Protein AF-A0A7N2N664-F1 (afdb_monomer)

pLDDT: mean 79.81, std 13.35, range [31.53, 97.25]

Mean predicted aligned error: 11.05 Å

Solvent-accessible surface area (backbone atoms only — not comparable to full-atom values): 17930 Å² total; per-residue (Å²): 131,88,87,57,89,44,43,45,80,44,66,86,50,88,92,50,38,52,33,37,40,27,34,45,35,55,96,58,37,22,37,45,36,66,64,37,48,65,44,47,34,52,53,43,51,57,47,50,73,32,89,65,46,54,33,36,40,37,32,29,38,83,70,23,24,11,61,5,61,22,68,71,39,53,53,54,56,58,61,47,55,71,45,92,51,61,71,63,13,50,53,52,40,51,53,50,51,53,47,53,47,42,38,35,49,33,46,68,71,36,87,39,53,33,30,26,47,56,39,85,47,65,32,68,55,32,41,58,50,50,49,44,31,42,29,37,42,39,68,31,87,82,59,66,60,99,84,55,89,67,52,26,39,30,34,41,30,40,63,46,46,89,57,59,42,84,52,50,37,52,65,59,53,37,51,51,49,50,50,45,12,52,74,56,54,25,34,29,39,31,38,38,55,57,40,39,85,90,34,50,83,62,44,36,58,53,43,49,52,50,50,51,54,42,64,75,70,53,79,51,66,60,54,67,70,41,40,28,81,92,48,46,35,31,38,38,68,68,58,81,25,45,33,39,64,88,56,81,73,49,79,70,46,92,43,71,73,62,38,52,51,48,42,30,76,71,66,41,53,34,47,38,67,53,32,67,43,20,95,60,39,69,62,49,52,51,49,50,49,55,38,48,76,65,62,27,51,70,47,75,49,73,42,84,50,75,39,74,62,42,64,66,73,39,68,69,52,37,54,53,51,43,53,52,53,42,62,66,71,47,78,80,80,85,124

Secondary structure (DSSP, 8-state):
-PPPSSEEEE--STT-SEEEEEE--GGGTT-B-HHHHHHHHHHHHHHHT-TT-SEEEEEESSS-SB--B-HHHHHHHHHHH--S-HHHHHHHHHHHHHHHHHHHHHHHT-SSEEEEEE-S-B-THHHHHHHTSSEEEE--TTPPPTT---PEEEEEEE--STTTS--S-SHHHHHHHHHHIIIII-EEEEE-PPPTTTS-TTHHHHHHHHHHHHHHH---HHHHHHEEEEEEEEEESSS----B---TTTTT---HHHHHHHHHHTT-EEEEEEETTSTTHHHHHHHHHHHHHTT-EEEEEEESS--TTGGGT-HHHHHHHHHHHHHHHSPP---

Foldseek 3Di:
DDDAPQWDWDDPDPLALEIEIERPPVVQLSAQEPSNLVVQLVVLVVLLPDPSHQEYEYAYPPAFRYPAHDVVRVVVLVVLQPDPPNVNSVVSSVVVVVSSCSNLVSLVPRPHQYEYEGHDDQDYCSLSNNQSGFKYKAAAPPQDDLPDPDAFAEEEEEEDDPLADDFCRPPLNVVLQNCLCHLLVHMYMYGGFHGPPVDNPPRRVVSVVVVVVCLVVDPPPCCVRHYDLVRYWYAYQQDFTWTWHDDPVQSPDPDPLVNLLVRVVVQIETEGEEEPQEPCVVVSVVVQVVSVVSVHHYHYDYHYDDYRPRCSPDPVVVNVVSVVVSVVSDDDPPD

InterPro domains:
  IPR001753 Enoyl-CoA hydratase/isomerase-like domain [PF00378] (16-138)
  IPR013094 Alpha/beta hydrolase fold-3 [PF07859] (155-230)
  IPR029045 ClpP/crotonase-like domain superfamily [SSF52096] (8-143)
  IPR029058 Alpha/Beta hydrolase fold [G3DSA:3.40.50.1820] (127-236)
  IPR029058 Alpha/Beta hydrolase fold [G3DSA:3.40.50.1820] (237-331)
  IPR029058 Alpha/Beta hydrolase fold [SSF53474] (135-323)
  IPR045002 Delta(3,5)-Delta(2,4)-dienoyl-CoA isomerase Ech1-like [PTHR43149] (2-137)

Nearest PDB structures (foldseek):
  2o7v-assembly1_A  TM=8.945E-01  e=3.319E-19  Actinidia eriantha
  8vce-assembly2_B  TM=8.661E-01  e=1.504E-16  Arabidopsis thaliana
  8sk6-assembly1_A  TM=9.593E-01  e=3.094E-12  Homo sapiens
  1dci-assembly1_A  TM=9.562E-01  e=1.792E-11  Rattus norvegicus
  2vre-assembly1_A  TM=9.602E-01  e=2.425E-11  Homo sapiens

Structure (mmCIF, N/CA/C/O backbone):
data_AF-A0A7N2N664-F1
#
_entry.id   AF-A0A7N2N664-F1
#
loop_
_atom_site.group_PDB
_atom_site.id
_atom_site.type_symbol
_atom_site.label_atom_id
_atom_site.label_alt_id
_atom_site.label_comp_id
_atom_site.label_asym_id
_atom_site.label_entity_id
_atom_site.label_seq_id
_atom_site.pdbx_PDB_ins_code
_atom_site.Cartn_x
_atom_site.Cartn_y
_atom_site.Cartn_z
_atom_site.occupancy
_atom_site.B_iso_or_equiv
_atom_site.auth_seq_id
_atom_site.auth_comp_id
_atom_site.auth_asym_id
_atom_site.auth_atom_id
_atom_site.pdbx_PDB_model_num
ATOM 1 N N . MET A 1 1 ? 2.607 -13.765 -27.407 1.00 59.03 1 MET A N 1
ATOM 2 C CA . MET A 1 1 ? 3.116 -12.670 -26.558 1.00 59.03 1 MET A CA 1
ATOM 3 C C . MET A 1 1 ? 4.491 -12.281 -27.054 1.00 59.03 1 MET A C 1
ATOM 5 O O . MET A 1 1 ? 5.255 -13.165 -27.433 1.00 59.03 1 MET A O 1
ATOM 9 N N . GLU A 1 2 ? 4.760 -10.982 -27.120 1.00 74.94 2 GLU A N 1
ATOM 10 C CA . GLU A 1 2 ? 6.080 -10.441 -27.448 1.00 74.94 2 GLU A CA 1
ATOM 11 C C . GLU A 1 2 ? 7.117 -10.971 -26.441 1.00 74.94 2 GLU A C 1
ATOM 13 O O . GLU A 1 2 ? 6.820 -11.108 -25.254 1.00 74.94 2 GLU A O 1
ATOM 18 N N . LYS A 1 3 ? 8.305 -11.359 -26.918 1.00 86.75 3 LYS A N 1
ATOM 19 C CA . LYS A 1 3 ? 9.393 -11.829 -26.050 1.00 86.75 3 LYS A CA 1
ATOM 20 C C . LYS A 1 3 ? 10.261 -10.639 -25.667 1.00 86.75 3 LYS A C 1
ATOM 22 O O . LYS A 1 3 ? 10.862 -10.019 -26.540 1.00 86.75 3 LYS A O 1
ATOM 27 N N . PHE A 1 4 ? 10.367 -10.378 -24.373 1.00 94.81 4 PHE A N 1
ATOM 28 C CA . PHE A 1 4 ? 11.234 -9.343 -23.820 1.00 94.81 4 PHE A CA 1
ATOM 29 C C . PHE A 1 4 ? 12.550 -9.957 -23.336 1.00 94.81 4 PHE A C 1
ATOM 31 O O . PHE A 1 4 ? 12.595 -11.126 -22.949 1.00 94.81 4 PHE A O 1
ATOM 38 N N . LYS A 1 5 ? 13.645 -9.194 -23.379 1.00 93.62 5 LYS A N 1
ATOM 39 C CA . LYS A 1 5 ? 14.955 -9.661 -22.899 1.00 93.62 5 LYS A CA 1
ATOM 40 C C . LYS A 1 5 ? 15.094 -9.525 -21.391 1.00 93.62 5 LYS A C 1
ATOM 42 O O . LYS A 1 5 ? 15.872 -10.252 -20.784 1.00 93.62 5 LYS A O 1
ATOM 47 N N . THR A 1 6 ? 14.412 -8.540 -20.816 1.00 95.69 6 THR A N 1
ATOM 48 C CA . THR A 1 6 ? 14.561 -8.141 -19.412 1.00 95.69 6 THR A CA 1
ATOM 49 C C . THR A 1 6 ? 13.285 -8.303 -18.608 1.00 95.69 6 THR A C 1
ATOM 51 O O . THR A 1 6 ? 13.305 -8.083 -17.399 1.00 95.69 6 THR A O 1
ATOM 54 N N . LEU A 1 7 ? 12.197 -8.705 -19.266 1.00 97.25 7 LEU A N 1
ATOM 55 C CA . LEU A 1 7 ? 10.885 -8.882 -18.671 1.00 97.25 7 LEU A CA 1
ATOM 56 C C . LEU A 1 7 ? 10.318 -10.251 -19.023 1.00 97.25 7 LEU A C 1
ATOM 58 O O . LEU A 1 7 ? 10.666 -10.846 -20.042 1.00 97.25 7 LEU A O 1
ATOM 62 N N . GLU A 1 8 ? 9.400 -10.730 -18.201 1.00 96.19 8 GLU A N 1
ATOM 63 C CA . GLU A 1 8 ? 8.641 -11.941 -18.480 1.00 96.19 8 GLU A CA 1
ATOM 64 C C . GLU A 1 8 ? 7.182 -11.728 -18.077 1.00 96.19 8 GLU A C 1
ATOM 66 O O . GLU A 1 8 ? 6.908 -11.287 -16.966 1.00 96.19 8 GLU A O 1
ATOM 71 N N . ILE A 1 9 ? 6.245 -12.012 -18.984 1.00 95.81 9 ILE A N 1
ATOM 72 C CA . ILE A 1 9 ? 4.808 -11.953 -18.698 1.00 95.81 9 ILE A CA 1
ATOM 73 C C . ILE A 1 9 ? 4.288 -13.378 -18.590 1.00 95.81 9 ILE A C 1
ATOM 75 O O . ILE A 1 9 ? 4.411 -14.146 -19.545 1.00 95.81 9 ILE A O 1
ATOM 79 N N . LEU A 1 10 ? 3.672 -13.712 -17.459 1.00 92.56 10 LEU A N 1
ATOM 80 C CA . LEU A 1 10 ? 3.107 -15.032 -17.200 1.00 92.56 10 LEU A CA 1
ATOM 81 C C . LEU A 1 10 ? 1.672 -14.935 -16.694 1.00 92.56 10 LEU A C 1
ATOM 83 O O . LEU A 1 10 ? 1.359 -14.166 -15.791 1.00 92.56 10 LEU A O 1
ATOM 87 N N . GLN A 1 11 ? 0.815 -15.802 -17.220 1.00 91.12 11 GLN A N 1
ATOM 88 C CA . GLN A 1 11 ? -0.475 -16.118 -16.621 1.00 91.12 11 GLN A CA 1
ATOM 89 C C . GLN A 1 11 ? -0.313 -17.444 -15.874 1.00 91.12 11 GLN A C 1
ATOM 91 O O . GLN A 1 11 ? -0.250 -18.501 -16.498 1.00 91.12 11 GLN A O 1
ATOM 96 N N . LYS A 1 12 ? -0.166 -17.394 -14.546 1.00 83.12 12 LYS A N 1
ATOM 97 C CA . LYS A 1 12 ? 0.118 -18.598 -13.743 1.00 83.12 12 LYS A CA 1
ATOM 98 C C . LYS A 1 12 ? -1.057 -19.570 -13.702 1.00 83.12 12 LYS A C 1
ATOM 100 O O . LYS A 1 12 ? -0.859 -20.776 -13.806 1.00 83.12 12 LYS A O 1
ATOM 105 N N . THR A 1 13 ? -2.268 -19.036 -13.567 1.00 79.88 13 THR A N 1
ATOM 106 C CA . THR A 1 13 ? -3.495 -19.828 -13.477 1.00 79.88 13 THR A CA 1
ATOM 107 C C . THR A 1 13 ? -4.290 -19.692 -14.776 1.00 79.88 13 THR A C 1
ATOM 109 O O . THR A 1 13 ? -4.631 -18.564 -15.152 1.00 79.88 13 THR A O 1
ATOM 112 N N . PRO A 1 14 ? -4.630 -20.800 -15.462 1.00 82.38 14 PRO A N 1
ATOM 113 C CA . PRO A 1 14 ? -5.479 -20.753 -16.648 1.00 82.38 14 PRO A CA 1
ATOM 114 C C . PRO A 1 14 ? -6.794 -20.013 -16.371 1.00 82.38 14 PRO A C 1
ATOM 116 O O . PRO A 1 14 ? -7.417 -20.222 -15.333 1.00 82.38 14 PRO A O 1
ATOM 119 N N . ASN A 1 15 ? -7.221 -19.154 -17.301 1.00 80.44 15 ASN A N 1
ATOM 120 C CA . ASN A 1 15 ? -8.436 -18.326 -17.212 1.00 80.44 15 ASN A CA 1
ATOM 121 C C . ASN A 1 15 ? -8.462 -17.266 -16.093 1.00 80.44 15 ASN A C 1
ATOM 123 O O . ASN A 1 15 ? -9.456 -16.551 -15.970 1.00 80.44 15 ASN A O 1
ATOM 127 N N . SER A 1 16 ? -7.391 -17.110 -15.307 1.00 82.31 16 SER A N 1
ATOM 128 C CA . SER A 1 16 ? -7.290 -15.997 -14.359 1.00 82.31 16 SER A CA 1
ATOM 129 C C . SER A 1 16 ? -7.118 -14.673 -15.097 1.00 82.31 16 SER A C 1
ATOM 131 O O . SER A 1 16 ? -6.378 -14.591 -16.077 1.00 82.31 16 SER A O 1
ATOM 133 N N . ARG A 1 17 ? -7.765 -13.615 -14.603 1.00 84.56 17 ARG A N 1
ATOM 134 C CA . ARG A 1 17 ? -7.568 -12.248 -15.111 1.00 84.56 17 ARG A CA 1
ATOM 135 C C . ARG A 1 17 ? -6.387 -11.520 -14.461 1.00 84.56 17 ARG A C 1
ATOM 137 O O . ARG A 1 17 ? -6.200 -10.325 -14.689 1.00 84.56 17 ARG A O 1
ATOM 144 N N . VAL A 1 18 ? -5.604 -12.243 -13.660 1.00 85.19 18 VAL A N 1
ATOM 145 C CA . VAL A 1 18 ? -4.366 -11.779 -13.031 1.00 85.19 18 VAL A CA 1
ATOM 146 C C . VAL A 1 18 ? -3.179 -12.232 -13.875 1.00 85.19 18 VAL A C 1
ATOM 148 O O . VAL A 1 18 ? -3.005 -13.425 -14.137 1.00 85.19 18 VAL A O 1
ATOM 151 N N . PHE A 1 19 ? -2.357 -11.277 -14.297 1.00 92.62 19 PHE A N 1
ATOM 152 C CA . PHE A 1 19 ? -1.137 -11.523 -15.061 1.00 92.62 19 PHE A CA 1
ATOM 153 C C . PHE A 1 19 ? 0.066 -11.054 -14.254 1.00 92.62 19 PHE A C 1
ATOM 155 O O . PHE A 1 19 ? 0.025 -10.004 -13.626 1.00 92.62 19 PHE A O 1
ATOM 162 N N . HIS A 1 20 ? 1.150 -11.819 -14.279 1.00 92.00 20 HIS A N 1
ATOM 163 C CA . HIS A 1 20 ? 2.392 -11.462 -13.610 1.00 92.00 20 HIS A CA 1
ATOM 164 C C . HIS A 1 20 ? 3.371 -10.873 -14.621 1.00 92.00 20 HIS A C 1
ATOM 166 O O . HIS A 1 20 ? 3.669 -11.514 -15.628 1.00 92.00 20 HIS A O 1
ATOM 172 N N . LEU A 1 21 ? 3.877 -9.677 -14.336 1.00 95.31 21 LEU A N 1
ATOM 173 C CA . LEU A 1 21 ? 4.961 -9.030 -15.062 1.00 95.31 21 LEU A CA 1
ATOM 174 C C . LEU A 1 21 ? 6.219 -9.083 -14.193 1.00 95.31 21 LEU A C 1
ATOM 176 O O . LEU A 1 21 ? 6.279 -8.506 -13.114 1.00 95.31 21 LEU A O 1
ATOM 180 N N . TYR A 1 22 ? 7.237 -9.787 -14.661 1.00 94.62 22 TYR A N 1
ATOM 181 C CA . TYR A 1 22 ? 8.461 -10.019 -13.915 1.00 94.62 22 TYR A CA 1
ATOM 182 C C . TYR A 1 22 ? 9.621 -9.187 -14.447 1.00 94.62 22 TYR A C 1
ATOM 184 O O . TYR A 1 22 ? 9.907 -9.234 -15.642 1.00 94.62 22 TYR A O 1
ATOM 192 N N . LEU A 1 23 ? 10.358 -8.517 -13.557 1.00 95.62 23 LEU A N 1
ATOM 193 C CA . LEU A 1 23 ? 11.713 -8.041 -13.838 1.00 95.62 23 LEU A CA 1
ATOM 194 C C . LEU A 1 23 ? 12.644 -9.258 -13.873 1.00 95.62 23 LEU A C 1
ATOM 196 O O . LEU A 1 23 ? 12.885 -9.889 -12.844 1.00 95.62 23 LEU A O 1
ATOM 200 N N . ASN A 1 24 ? 13.150 -9.611 -15.053 1.00 95.81 24 ASN A N 1
ATOM 201 C CA . ASN A 1 24 ? 13.818 -10.886 -15.311 1.00 95.81 24 ASN A CA 1
ATOM 202 C C . ASN A 1 24 ? 15.301 -10.709 -15.668 1.00 95.81 24 ASN A C 1
ATOM 204 O O . ASN A 1 24 ? 15.765 -11.084 -16.745 1.00 95.81 24 ASN A O 1
ATOM 208 N N . ARG A 1 25 ? 16.074 -10.131 -14.741 1.00 95.06 25 ARG A N 1
ATOM 209 C CA . ARG A 1 25 ? 17.549 -10.130 -14.787 1.00 95.06 25 ARG A CA 1
ATOM 210 C C . ARG A 1 25 ? 18.130 -10.631 -13.458 1.00 95.06 25 ARG A C 1
ATOM 212 O O . ARG A 1 25 ? 18.898 -9.910 -12.813 1.00 95.06 25 ARG A O 1
ATOM 219 N N . PRO A 1 26 ? 17.816 -11.867 -13.029 1.00 92.75 26 PRO A N 1
ATOM 220 C CA . PRO A 1 26 ? 18.172 -12.348 -11.694 1.00 92.75 26 PRO A CA 1
ATOM 221 C C . PRO A 1 26 ? 19.685 -12.366 -11.418 1.00 92.75 26 PRO A C 1
ATOM 223 O O . PRO A 1 26 ? 20.095 -12.137 -10.282 1.00 92.75 26 PRO A O 1
ATOM 226 N N . SER A 1 27 ? 20.527 -12.589 -12.436 1.00 92.50 27 SER A N 1
ATOM 227 C CA . SER A 1 27 ? 21.998 -12.544 -12.316 1.00 92.50 27 SER A CA 1
ATOM 228 C C . SER A 1 27 ? 22.550 -11.147 -12.011 1.00 92.50 27 SER A C 1
ATOM 230 O O . SER A 1 27 ? 23.666 -11.027 -11.517 1.00 92.50 27 SER A O 1
ATOM 232 N N . HIS A 1 28 ? 21.764 -10.103 -12.276 1.00 92.75 28 HIS A N 1
ATOM 233 C CA . HIS A 1 28 ? 22.084 -8.701 -12.007 1.00 92.75 28 HIS A CA 1
ATOM 234 C C . HIS A 1 28 ? 21.119 -8.091 -10.990 1.00 92.75 28 HIS A C 1
ATOM 236 O O . HIS A 1 28 ? 20.876 -6.888 -11.025 1.00 92.75 28 HIS A O 1
ATOM 242 N N . ARG A 1 29 ? 20.513 -8.928 -10.132 1.00 89.81 29 ARG A N 1
ATOM 243 C CA . ARG A 1 29 ? 19.559 -8.494 -9.097 1.00 89.81 29 ARG A CA 1
ATOM 244 C C . ARG A 1 29 ? 18.438 -7.599 -9.653 1.00 89.81 29 ARG A C 1
ATOM 246 O O . ARG A 1 29 ? 17.963 -6.694 -8.977 1.00 89.81 29 ARG A O 1
ATOM 253 N N . ASN A 1 30 ? 18.021 -7.866 -10.891 1.00 93.56 30 ASN A N 1
ATOM 254 C CA . ASN A 1 30 ? 16.962 -7.144 -11.595 1.00 93.56 30 ASN A CA 1
ATOM 255 C C . ASN A 1 30 ? 17.233 -5.642 -11.820 1.00 93.56 30 ASN A C 1
ATOM 257 O O . ASN A 1 30 ? 16.292 -4.869 -11.943 1.00 93.56 30 ASN A O 1
ATOM 261 N N . ALA A 1 31 ? 18.503 -5.230 -11.934 1.00 92.62 31 ALA A N 1
ATOM 262 C CA . ALA A 1 31 ? 18.862 -3.851 -12.278 1.00 92.62 31 ALA A CA 1
ATOM 263 C C . ALA A 1 31 ? 18.264 -3.387 -13.628 1.00 92.62 31 ALA A C 1
ATOM 265 O O . ALA A 1 31 ? 18.230 -4.143 -14.611 1.00 92.62 31 ALA A O 1
ATOM 266 N N . LEU A 1 32 ? 17.837 -2.122 -13.698 1.00 93.00 32 LEU A N 1
ATOM 267 C CA . LEU A 1 32 ? 17.129 -1.523 -14.833 1.00 93.00 32 LEU A CA 1
ATOM 268 C C . LEU A 1 32 ? 18.105 -1.113 -15.942 1.00 93.00 32 LEU A C 1
ATOM 270 O O . LEU A 1 32 ? 18.820 -0.117 -15.834 1.00 93.00 32 LEU A O 1
ATOM 274 N N . SER A 1 33 ? 18.142 -1.902 -17.016 1.00 93.75 33 SER A N 1
ATOM 275 C CA . SER A 1 33 ? 18.988 -1.641 -18.193 1.00 93.75 33 SER A CA 1
ATOM 276 C C . SER A 1 33 ? 18.307 -0.750 -19.239 1.00 93.75 33 SER A C 1
ATOM 278 O O . SER A 1 33 ? 17.089 -0.610 -19.233 1.00 93.75 33 SER A O 1
ATOM 280 N N . CYS A 1 34 ? 19.043 -0.257 -20.240 1.00 89.88 34 CYS A N 1
ATOM 281 C CA . CYS A 1 34 ? 18.445 0.426 -21.398 1.00 89.88 34 CYS A CA 1
ATOM 282 C C . CYS A 1 34 ? 17.324 -0.386 -22.079 1.00 89.88 34 CYS A C 1
ATOM 284 O O . CYS A 1 34 ? 16.329 0.197 -22.508 1.00 89.88 34 CYS A O 1
ATOM 286 N N . ASN A 1 35 ? 17.465 -1.720 -22.152 1.00 94.19 35 ASN A N 1
ATOM 287 C CA . ASN A 1 35 ? 16.427 -2.594 -22.709 1.00 94.19 35 ASN A CA 1
ATOM 288 C C . ASN A 1 35 ? 15.152 -2.548 -21.861 1.00 94.19 35 ASN A C 1
ATOM 290 O O . ASN A 1 35 ? 14.070 -2.485 -22.426 1.00 94.19 35 ASN A O 1
ATOM 294 N N . PHE A 1 36 ? 15.272 -2.494 -20.531 1.00 95.81 36 PHE A N 1
ATOM 295 C CA . PHE A 1 36 ? 14.115 -2.371 -19.642 1.00 95.81 36 PHE A CA 1
ATOM 296 C C . PHE A 1 36 ? 13.300 -1.113 -19.970 1.00 95.81 36 PHE A C 1
ATOM 298 O O . PHE A 1 36 ? 12.101 -1.215 -20.204 1.00 95.81 36 PHE A O 1
ATOM 305 N N . PHE A 1 37 ? 13.950 0.049 -20.097 1.00 93.06 37 PHE A N 1
ATOM 306 C CA . PHE A 1 37 ? 13.256 1.309 -20.405 1.00 93.06 37 PHE A CA 1
ATOM 307 C C . PHE A 1 37 ? 12.584 1.317 -21.794 1.00 93.06 37 PHE A C 1
ATOM 309 O O . PHE A 1 37 ? 11.647 2.077 -22.016 1.00 93.06 37 PHE A O 1
ATOM 316 N N . SER A 1 38 ? 13.013 0.448 -22.718 1.00 93.44 38 SER A N 1
ATOM 317 C CA . SER A 1 38 ? 12.351 0.234 -24.016 1.00 93.44 38 SER A CA 1
ATOM 318 C C . SER A 1 38 ? 11.217 -0.794 -23.960 1.00 93.44 38 SER A C 1
ATOM 320 O O . SER A 1 38 ? 10.242 -0.683 -24.703 1.00 93.44 38 SER A O 1
ATOM 322 N N . GLU A 1 39 ? 11.381 -1.842 -23.154 1.00 96.62 39 GLU A N 1
ATOM 323 C CA . GLU A 1 39 ? 10.502 -3.013 -23.106 1.00 96.62 39 GLU A CA 1
ATOM 324 C C . GLU A 1 39 ? 9.321 -2.800 -22.152 1.00 96.62 39 GLU A C 1
ATOM 326 O O . GLU A 1 39 ? 8.203 -3.196 -22.468 1.00 96.62 39 GLU A O 1
ATOM 331 N N . PHE A 1 40 ? 9.541 -2.139 -21.014 1.00 96.38 40 PHE A N 1
ATOM 332 C CA . PHE A 1 40 ? 8.556 -2.020 -19.940 1.00 96.38 40 PHE A CA 1
ATOM 333 C C . PHE A 1 40 ? 7.299 -1.229 -20.332 1.00 96.38 40 PHE A C 1
ATOM 335 O O . PHE A 1 40 ? 6.204 -1.770 -20.153 1.00 96.38 40 PHE A O 1
ATOM 342 N N . PRO A 1 41 ? 7.395 -0.046 -20.978 1.00 96.06 41 PRO A N 1
ATOM 343 C CA . PRO A 1 41 ? 6.206 0.641 -21.483 1.00 96.06 41 PRO A CA 1
ATOM 344 C C . PRO A 1 41 ? 5.390 -0.200 -22.471 1.00 96.06 41 PRO A C 1
ATOM 346 O O . PRO A 1 41 ? 4.163 -0.169 -22.455 1.00 96.06 41 PRO A O 1
ATOM 349 N N . LYS A 1 42 ? 6.061 -0.987 -23.324 1.00 96.19 42 LYS A N 1
ATOM 350 C CA . LYS A 1 42 ? 5.397 -1.859 -24.306 1.00 96.19 42 LYS A CA 1
ATOM 351 C C . LYS A 1 42 ? 4.700 -3.036 -23.633 1.00 96.19 42 LYS A C 1
ATOM 353 O O . LYS A 1 42 ? 3.574 -3.366 -23.997 1.00 96.19 42 LYS A O 1
ATOM 358 N N . ALA A 1 43 ? 5.354 -3.645 -22.645 1.00 96.62 43 ALA A N 1
ATOM 359 C CA . ALA A 1 43 ? 4.785 -4.719 -21.843 1.00 96.62 43 ALA A CA 1
ATOM 360 C C . ALA A 1 43 ? 3.502 -4.261 -21.132 1.00 96.62 43 ALA A C 1
ATOM 362 O O . ALA A 1 43 ? 2.475 -4.929 -21.253 1.00 96.62 43 ALA A O 1
ATOM 363 N N . LEU A 1 44 ? 3.532 -3.100 -20.466 1.00 95.12 44 LEU A N 1
ATOM 364 C CA . LEU A 1 44 ? 2.351 -2.533 -19.810 1.00 95.12 44 LEU A CA 1
ATOM 365 C C . LEU A 1 44 ? 1.259 -2.147 -20.804 1.00 95.12 44 LEU A C 1
ATOM 367 O O . LEU A 1 44 ? 0.115 -2.534 -20.604 1.00 95.12 44 LEU A O 1
ATOM 371 N N . ALA A 1 45 ? 1.595 -1.489 -21.917 1.00 95.44 45 ALA A N 1
ATOM 372 C CA . ALA A 1 45 ? 0.610 -1.165 -22.950 1.00 95.44 45 ALA A CA 1
ATOM 373 C C . ALA A 1 45 ? -0.069 -2.425 -23.522 1.00 95.44 45 ALA A C 1
ATOM 375 O O . ALA A 1 45 ? -1.279 -2.436 -23.749 1.00 95.44 45 ALA A O 1
ATOM 376 N N . SER A 1 46 ? 0.686 -3.514 -23.712 1.00 95.44 46 SER A N 1
ATOM 377 C CA . SER A 1 46 ? 0.129 -4.797 -24.154 1.00 95.44 46 SER A CA 1
ATOM 378 C C . SER A 1 46 ? -0.798 -5.430 -23.113 1.00 95.44 46 SER A C 1
ATOM 380 O O . SER A 1 46 ? -1.746 -6.116 -23.500 1.00 95.44 46 SER A O 1
ATOM 382 N N . LEU A 1 47 ? -0.516 -5.262 -21.819 1.00 94.94 47 LEU A N 1
ATOM 383 C CA . LEU A 1 47 ? -1.366 -5.753 -20.732 1.00 94.94 47 LEU A CA 1
ATOM 384 C C . LEU A 1 47 ? -2.625 -4.890 -20.581 1.00 94.94 47 LEU A C 1
ATOM 386 O O . LEU A 1 47 ? -3.717 -5.437 -20.456 1.00 94.94 47 LEU A O 1
ATOM 390 N N . ASP A 1 48 ? -2.493 -3.567 -20.685 1.00 94.50 48 ASP A N 1
ATOM 391 C CA . ASP A 1 48 ? -3.605 -2.616 -20.625 1.00 94.50 48 ASP A CA 1
ATOM 392 C C . ASP A 1 48 ? -4.647 -2.863 -21.726 1.00 94.50 48 ASP A C 1
ATOM 394 O O . ASP A 1 48 ? -5.854 -2.883 -21.472 1.00 94.50 48 ASP A O 1
ATOM 398 N N . GLN A 1 49 ? -4.187 -3.114 -22.954 1.00 94.81 49 GLN A N 1
ATOM 399 C CA . GLN A 1 49 ? -5.063 -3.356 -24.103 1.00 94.81 49 GLN A CA 1
ATOM 400 C C . GLN A 1 49 ? -5.735 -4.736 -24.080 1.00 94.81 49 GLN A C 1
ATOM 402 O O . GLN A 1 49 ? -6.671 -4.976 -24.846 1.00 94.81 49 GLN A O 1
ATOM 407 N N . ASN A 1 50 ? -5.287 -5.656 -23.224 1.00 93.44 50 ASN A N 1
ATOM 408 C CA . ASN A 1 50 ? -5.829 -7.005 -23.167 1.00 93.44 50 ASN A CA 1
ATOM 409 C C . ASN A 1 50 ? -7.120 -7.042 -22.316 1.00 93.44 50 ASN A C 1
ATOM 411 O O . ASN A 1 50 ? -7.071 -6.817 -21.104 1.00 93.44 50 ASN A O 1
ATOM 415 N N . PRO A 1 51 ? -8.290 -7.383 -22.897 1.00 92.00 51 PRO A N 1
ATOM 416 C CA . PRO A 1 51 ? -9.561 -7.407 -22.165 1.00 92.00 51 PRO A CA 1
ATOM 417 C C . PRO A 1 51 ? -9.641 -8.522 -21.112 1.00 92.00 51 PRO A C 1
ATOM 419 O O . PRO A 1 51 ? -10.504 -8.473 -20.239 1.00 92.00 51 PRO A O 1
ATOM 422 N N . ASN A 1 52 ? -8.750 -9.517 -21.176 1.00 90.75 52 ASN A N 1
ATOM 423 C CA . ASN A 1 52 ? -8.671 -10.594 -20.192 1.00 90.75 52 ASN A CA 1
ATOM 424 C C . ASN A 1 52 ? -7.773 -10.249 -18.999 1.00 90.75 52 ASN A C 1
ATOM 426 O O . ASN A 1 52 ? -7.669 -11.059 -18.084 1.00 90.75 52 ASN A O 1
ATOM 430 N N . VAL A 1 53 ? -7.119 -9.086 -18.999 1.00 90.06 53 VAL A N 1
ATOM 431 C CA . VAL A 1 53 ? -6.333 -8.595 -17.863 1.00 90.06 53 VAL A CA 1
ATOM 432 C C . VAL A 1 53 ? -7.210 -7.646 -17.056 1.00 90.06 53 VAL A C 1
ATOM 434 O O . VAL A 1 53 ? -7.739 -6.671 -17.596 1.00 90.06 53 VAL A O 1
ATOM 437 N N . ASN A 1 54 ? -7.339 -7.919 -15.763 1.00 81.00 54 ASN A N 1
ATOM 438 C CA . ASN A 1 54 ? -7.863 -6.969 -14.783 1.00 81.00 54 ASN A CA 1
ATOM 439 C C . ASN A 1 54 ? -6.731 -6.426 -13.904 1.00 81.00 54 ASN A C 1
ATOM 441 O O . ASN A 1 54 ? -6.750 -5.255 -13.548 1.00 81.00 54 ASN A O 1
ATOM 445 N N . VAL A 1 55 ? -5.752 -7.277 -13.584 1.00 84.00 55 VAL A N 1
ATOM 446 C CA . VAL A 1 55 ? -4.702 -6.996 -12.602 1.00 84.00 55 VAL A CA 1
ATOM 447 C C . VAL A 1 55 ? -3.350 -7.418 -13.161 1.00 84.00 55 VAL A C 1
ATOM 449 O O . VAL A 1 55 ? -3.220 -8.513 -13.721 1.00 84.00 55 VAL A O 1
ATOM 452 N N . VAL A 1 56 ? -2.340 -6.574 -12.969 1.00 89.38 56 VAL A N 1
ATOM 453 C CA . VAL A 1 56 ? -0.938 -6.858 -13.282 1.00 89.38 56 VAL A CA 1
ATOM 454 C C . VAL A 1 56 ? -0.148 -6.925 -11.980 1.00 89.38 56 VAL A C 1
ATOM 456 O O . VAL A 1 56 ? -0.040 -5.933 -11.278 1.00 89.38 56 VAL A O 1
ATOM 459 N N . VAL A 1 57 ? 0.440 -8.071 -11.651 1.00 86.06 57 VAL A N 1
ATOM 460 C CA . VAL A 1 57 ? 1.346 -8.207 -10.501 1.00 86.06 57 VAL A CA 1
ATOM 461 C C . VAL A 1 57 ? 2.783 -8.024 -10.981 1.00 86.06 57 VAL A C 1
ATOM 463 O O . VAL A 1 57 ? 3.315 -8.884 -11.686 1.00 86.06 57 VAL A O 1
ATOM 466 N N . LEU A 1 58 ? 3.405 -6.907 -10.612 1.00 89.94 58 LEU A N 1
ATOM 467 C CA . LEU A 1 58 ? 4.799 -6.583 -10.881 1.00 89.94 58 LEU A CA 1
ATOM 468 C C . LEU A 1 58 ? 5.707 -7.129 -9.771 1.00 89.94 58 LEU A C 1
ATOM 470 O O . LEU A 1 58 ? 5.576 -6.750 -8.608 1.00 89.94 58 LEU A O 1
ATOM 474 N N . SER A 1 59 ? 6.673 -7.974 -10.132 1.00 88.50 59 SER A N 1
ATOM 475 C CA . SER A 1 59 ? 7.625 -8.568 -9.179 1.00 88.50 59 SER A CA 1
ATOM 476 C C . SER A 1 5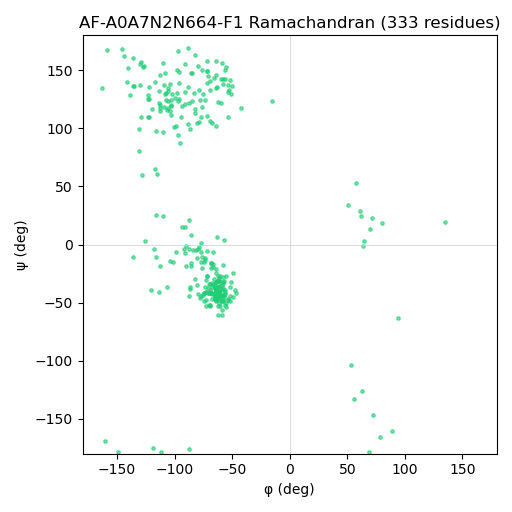9 ? 9.022 -8.722 -9.779 1.00 88.50 59 SER A C 1
ATOM 478 O O . SER A 1 59 ? 9.192 -8.764 -10.995 1.00 88.50 59 SER A O 1
ATOM 480 N N . GLY A 1 60 ? 10.044 -8.895 -8.940 1.00 88.38 60 GLY A N 1
ATOM 481 C CA . GLY A 1 60 ? 11.357 -9.362 -9.403 1.00 88.38 60 GLY A CA 1
ATOM 482 C C . GLY A 1 60 ? 11.401 -10.880 -9.609 1.00 88.38 60 GLY A C 1
ATOM 483 O O . GLY A 1 60 ? 10.686 -11.626 -8.941 1.00 88.38 60 GLY A O 1
ATOM 484 N N . VAL A 1 61 ? 12.267 -11.386 -10.487 1.00 89.31 61 VAL A N 1
ATOM 485 C CA . VAL A 1 61 ? 12.601 -12.820 -10.516 1.00 89.31 61 VAL A CA 1
ATOM 486 C C . VAL A 1 61 ? 13.604 -13.141 -9.402 1.00 89.31 61 VAL A C 1
ATOM 488 O O . VAL A 1 61 ? 14.628 -12.470 -9.255 1.00 89.31 61 VAL A O 1
ATOM 491 N N . ARG A 1 62 ? 13.343 -14.221 -8.650 1.00 83.06 62 ARG A N 1
ATOM 492 C CA . ARG A 1 62 ? 14.148 -14.703 -7.509 1.00 83.06 62 ARG A CA 1
ATOM 493 C C . ARG A 1 62 ? 14.209 -13.695 -6.349 1.00 83.06 62 ARG A C 1
ATOM 495 O O . ARG A 1 62 ? 13.179 -13.322 -5.805 1.00 83.06 62 ARG A O 1
ATOM 502 N N . ASN A 1 63 ? 15.421 -13.341 -5.913 1.00 73.69 63 ASN A N 1
ATOM 503 C CA . ASN A 1 63 ? 15.681 -12.825 -4.574 1.00 73.69 63 ASN A CA 1
ATOM 504 C C . ASN A 1 63 ? 15.291 -11.357 -4.395 1.00 73.69 63 ASN A C 1
ATOM 506 O O . ASN A 1 63 ? 14.685 -11.036 -3.387 1.00 73.69 63 ASN A O 1
ATOM 510 N N . HIS A 1 64 ? 15.641 -10.467 -5.318 1.00 75.88 64 HIS A N 1
ATOM 511 C CA . HIS A 1 64 ? 15.433 -9.027 -5.141 1.00 75.88 64 HIS A CA 1
ATOM 512 C C . HIS A 1 64 ? 14.384 -8.517 -6.117 1.00 75.88 64 HIS A C 1
ATOM 514 O O . HIS A 1 64 ? 14.331 -9.000 -7.246 1.00 75.88 64 HIS A O 1
ATOM 520 N N . PHE A 1 65 ? 13.589 -7.533 -5.704 1.00 80.00 65 PHE A N 1
ATOM 521 C CA . PHE A 1 65 ? 12.709 -6.819 -6.617 1.00 80.00 65 PHE A CA 1
ATOM 522 C C . PHE A 1 65 ? 13.538 -6.089 -7.682 1.00 80.00 65 PHE A C 1
ATOM 524 O O . PHE A 1 65 ? 13.432 -6.433 -8.856 1.00 80.00 65 PHE A O 1
ATOM 531 N N . CYS A 1 66 ? 14.417 -5.160 -7.279 1.00 84.75 66 CYS A N 1
ATOM 532 C CA . CYS A 1 66 ? 15.254 -4.373 -8.192 1.00 84.75 66 CYS A CA 1
ATOM 533 C C . CYS A 1 66 ? 16.444 -3.707 -7.468 1.00 84.75 66 CYS A C 1
ATOM 535 O O . CYS A 1 66 ? 16.265 -3.087 -6.424 1.00 84.75 66 CYS A O 1
ATOM 537 N N . ASP A 1 67 ? 17.651 -3.776 -8.037 1.00 84.88 67 ASP A N 1
ATOM 538 C CA . ASP A 1 67 ? 18.873 -3.134 -7.500 1.00 84.88 67 ASP A CA 1
ATOM 539 C C . ASP A 1 67 ? 19.114 -1.709 -8.050 1.00 84.88 67 ASP A C 1
ATOM 541 O O . ASP A 1 67 ? 20.206 -1.159 -7.944 1.00 84.88 67 ASP A O 1
ATOM 545 N N . GLY A 1 68 ? 18.098 -1.106 -8.674 1.00 82.69 68 GLY A N 1
ATOM 546 C CA . GLY A 1 68 ? 18.160 0.243 -9.237 1.00 82.69 68 GLY A CA 1
ATOM 547 C C . GLY A 1 68 ? 18.650 0.296 -10.677 1.00 82.69 68 GLY A C 1
ATOM 548 O O . GLY A 1 68 ? 18.561 -0.682 -11.419 1.00 82.69 68 GLY A O 1
ATOM 549 N N . ILE A 1 69 ? 19.108 1.474 -11.108 1.00 87.12 69 ILE A N 1
ATOM 550 C CA . ILE A 1 69 ? 19.566 1.675 -12.485 1.00 87.12 69 ILE A CA 1
ATOM 551 C C . ILE A 1 69 ? 20.869 0.909 -12.735 1.00 87.12 69 ILE A C 1
ATOM 553 O O . ILE A 1 69 ? 21.809 0.959 -11.945 1.00 87.12 69 ILE A O 1
ATOM 557 N N . ASP A 1 70 ? 20.930 0.188 -13.851 1.00 90.38 70 ASP A N 1
ATOM 558 C CA . ASP A 1 70 ? 22.121 -0.561 -14.240 1.00 90.38 70 ASP A CA 1
ATOM 559 C C . ASP A 1 70 ? 23.290 0.402 -14.514 1.00 90.38 70 ASP A C 1
ATOM 561 O O . ASP A 1 70 ? 23.127 1.406 -15.213 1.00 90.38 70 ASP A O 1
ATOM 565 N N . LEU A 1 71 ? 24.485 0.089 -14.003 1.00 84.38 71 LEU A N 1
ATOM 566 C CA . LEU A 1 71 ? 25.669 0.951 -14.135 1.00 84.38 71 LEU A CA 1
ATOM 567 C C . LEU A 1 71 ? 26.041 1.251 -15.595 1.00 84.38 71 LEU A C 1
ATOM 569 O O . LEU A 1 71 ? 26.524 2.343 -15.893 1.00 84.38 71 LEU A O 1
ATOM 573 N N . GLY A 1 72 ? 25.792 0.321 -16.524 1.00 84.69 72 GLY A N 1
ATOM 574 C CA . GLY A 1 72 ? 25.995 0.563 -17.952 1.00 84.69 72 GLY A CA 1
ATOM 575 C C . GLY A 1 72 ? 25.009 1.592 -18.510 1.00 84.69 72 GLY A C 1
ATOM 576 O O . GLY A 1 72 ? 25.381 2.435 -19.327 1.00 84.69 72 GLY A O 1
ATOM 577 N N . THR A 1 73 ? 23.771 1.574 -18.010 1.00 83.81 73 THR A N 1
ATOM 578 C CA . THR A 1 73 ? 22.746 2.578 -18.335 1.00 83.81 73 THR A CA 1
ATOM 579 C C . THR A 1 73 ? 23.136 3.931 -17.752 1.00 83.81 73 THR A C 1
ATOM 581 O O . THR A 1 73 ? 23.170 4.916 -18.486 1.00 83.81 73 THR A O 1
ATOM 584 N N . LEU A 1 74 ? 23.555 3.976 -16.486 1.00 78.06 74 LEU A N 1
ATOM 585 C CA . LEU A 1 74 ? 24.040 5.198 -15.840 1.00 78.06 74 LEU A CA 1
ATOM 586 C C . LEU A 1 74 ? 25.241 5.818 -16.578 1.00 78.06 74 LEU A C 1
ATOM 588 O O . LEU A 1 74 ? 25.267 7.021 -16.832 1.00 78.06 74 LEU A O 1
ATOM 592 N N . GLY A 1 75 ? 26.202 4.995 -17.007 1.00 78.50 75 GLY A N 1
ATOM 593 C CA . GLY A 1 75 ? 27.341 5.448 -17.809 1.00 78.50 75 GLY A CA 1
ATOM 594 C C . GLY A 1 75 ? 26.938 6.018 -19.174 1.00 78.50 75 GLY A C 1
ATOM 595 O O . GLY A 1 75 ? 27.586 6.939 -19.669 1.00 78.50 75 GLY A O 1
ATOM 596 N N . SER A 1 76 ? 25.855 5.520 -19.782 1.00 75.25 76 SER A N 1
ATOM 597 C CA . SER A 1 76 ? 25.322 6.080 -21.033 1.00 75.25 76 SER A CA 1
ATOM 598 C C . SER A 1 76 ? 24.691 7.466 -20.838 1.00 75.25 76 SER A C 1
ATOM 600 O O . SER A 1 76 ? 24.852 8.333 -21.696 1.00 75.25 76 SER A O 1
ATOM 602 N N . ILE A 1 77 ? 24.063 7.707 -19.680 1.00 71.00 77 ILE A N 1
ATOM 603 C CA . ILE A 1 77 ? 23.506 9.013 -19.299 1.00 71.00 77 ILE A CA 1
ATOM 604 C C . ILE A 1 77 ? 24.636 10.040 -19.167 1.00 71.00 77 ILE A C 1
ATOM 606 O O . ILE A 1 77 ? 24.568 11.105 -19.776 1.00 71.00 77 ILE A O 1
ATOM 610 N N . SER A 1 78 ? 25.704 9.684 -18.444 1.00 68.81 78 SER A N 1
ATOM 611 C CA . SER A 1 78 ? 26.859 10.566 -18.215 1.00 68.81 78 SER A CA 1
ATOM 612 C C . SER A 1 78 ? 27.630 10.906 -19.495 1.00 68.81 78 SER A C 1
ATOM 614 O O . SER A 1 78 ? 28.152 12.004 -19.624 1.00 68.81 78 SER A O 1
ATOM 616 N N . LYS A 1 79 ? 27.701 9.999 -20.477 1.00 69.12 79 LYS A N 1
ATOM 617 C CA . LYS A 1 79 ? 28.373 10.290 -21.759 1.00 69.12 79 LYS A CA 1
ATOM 618 C C . LYS A 1 79 ? 27.584 11.256 -22.643 1.00 69.12 79 LYS A C 1
ATOM 620 O O . LYS A 1 79 ? 28.174 11.963 -23.453 1.00 69.12 79 LYS A O 1
ATOM 625 N N . ASN A 1 80 ? 26.260 11.296 -22.498 1.00 62.28 80 ASN A N 1
ATOM 626 C CA . ASN A 1 80 ? 25.405 12.197 -23.271 1.00 62.28 80 ASN A CA 1
ATOM 627 C C . ASN A 1 80 ? 25.446 13.649 -22.762 1.00 62.28 80 ASN A C 1
ATOM 629 O O . ASN A 1 80 ? 25.024 14.543 -23.497 1.00 62.28 80 ASN A O 1
ATOM 633 N N . SER A 1 81 ? 25.957 13.895 -21.547 1.00 57.09 81 SER A N 1
ATOM 634 C CA . SER A 1 81 ? 26.135 15.244 -20.990 1.00 57.09 81 SER A CA 1
ATOM 635 C C . SER A 1 81 ? 27.451 15.927 -21.386 1.00 57.09 81 SER A C 1
ATOM 637 O O . SER A 1 81 ? 27.515 17.151 -21.327 1.00 57.09 81 SER A O 1
ATOM 639 N N . ASP A 1 82 ? 28.462 15.179 -21.842 1.00 57.47 82 ASP A N 1
ATOM 640 C CA . ASP A 1 82 ? 29.829 15.681 -22.093 1.00 57.47 82 ASP A CA 1
ATOM 641 C C . ASP A 1 82 ? 30.050 16.274 -23.503 1.00 57.47 82 ASP A C 1
ATOM 643 O O . ASP A 1 82 ? 31.178 16.366 -23.985 1.00 57.47 82 ASP A O 1
ATOM 647 N N . SER A 1 83 ? 28.996 16.695 -24.211 1.00 57.53 83 SER A N 1
ATOM 648 C CA . SER A 1 83 ? 29.183 17.398 -25.488 1.00 57.53 83 SER A CA 1
ATOM 649 C C . SER A 1 83 ? 29.636 18.848 -25.260 1.00 57.53 83 SER A C 1
ATOM 651 O O . SER A 1 83 ? 28.942 19.576 -24.550 1.00 57.53 83 SER A O 1
ATOM 653 N N . ASP A 1 84 ? 30.710 19.284 -25.935 1.00 56.84 84 ASP A N 1
ATOM 654 C CA . ASP A 1 84 ? 31.287 20.651 -25.878 1.00 56.84 84 ASP A CA 1
ATOM 655 C C . ASP A 1 84 ? 30.258 21.783 -26.072 1.00 56.84 84 ASP A C 1
ATOM 657 O O . ASP A 1 84 ? 30.431 22.905 -25.592 1.00 56.84 84 ASP A O 1
ATOM 661 N N . ASP A 1 85 ? 29.142 21.485 -26.738 1.00 61.53 85 ASP A N 1
ATOM 662 C CA . ASP A 1 85 ? 28.055 22.419 -26.984 1.00 61.53 85 ASP A CA 1
ATOM 663 C C . ASP A 1 85 ? 26.950 22.289 -25.915 1.00 61.53 85 ASP A C 1
ATOM 665 O O . ASP A 1 85 ? 25.976 21.540 -26.062 1.00 61.53 85 ASP A O 1
ATOM 669 N N . ARG A 1 86 ? 27.109 23.018 -24.798 1.00 58.78 86 ARG A N 1
ATOM 670 C CA . ARG A 1 86 ? 26.272 22.919 -23.577 1.00 58.78 86 ARG A CA 1
ATOM 671 C C . ARG A 1 86 ? 24.757 23.002 -23.828 1.00 58.78 86 ARG A C 1
ATOM 673 O O . ARG A 1 86 ? 23.987 22.367 -23.111 1.00 58.78 86 ARG A O 1
ATOM 680 N N . LYS A 1 87 ? 24.311 23.757 -24.843 1.00 61.62 87 LYS A N 1
ATOM 681 C CA . LYS A 1 87 ? 22.883 23.851 -25.219 1.00 61.62 87 LYS A CA 1
ATOM 682 C C . LYS A 1 87 ? 22.376 22.573 -25.898 1.00 61.62 87 LYS A C 1
ATOM 684 O O . LYS A 1 87 ? 21.273 22.122 -25.601 1.00 61.62 87 LYS A O 1
ATOM 689 N N . CYS A 1 88 ? 23.180 21.970 -26.776 1.00 61.97 88 CYS A N 1
ATOM 690 C CA . CYS A 1 88 ? 22.844 20.713 -27.449 1.00 61.97 88 CYS A CA 1
ATOM 691 C C . CYS A 1 88 ? 22.892 19.523 -26.474 1.00 61.97 88 CYS A C 1
ATOM 693 O O . CYS A 1 88 ? 22.032 18.642 -26.532 1.00 61.97 88 CYS A O 1
ATOM 695 N N . GLY A 1 89 ? 23.857 19.527 -25.548 1.00 67.44 89 GLY A N 1
ATOM 696 C CA . GLY A 1 89 ? 23.973 18.526 -24.483 1.00 67.44 89 GLY A CA 1
ATOM 697 C C . GLY A 1 89 ? 22.774 18.525 -23.534 1.00 67.44 89 GLY A C 1
ATOM 698 O O . GLY A 1 89 ? 22.218 17.466 -23.250 1.00 67.44 89 GLY A O 1
ATOM 699 N N . GLY A 1 90 ? 22.306 19.710 -23.120 1.00 72.00 90 GLY A N 1
ATOM 700 C CA . GLY A 1 90 ? 21.127 19.850 -22.258 1.00 72.00 90 GLY A CA 1
ATOM 701 C C . GLY A 1 90 ? 19.842 19.287 -22.877 1.00 72.00 90 GLY A C 1
ATOM 702 O O . GLY A 1 90 ? 19.141 18.510 -22.233 1.00 72.00 90 GLY A O 1
ATOM 703 N N . GLU A 1 91 ? 19.563 19.601 -24.146 1.00 79.69 91 GLU A N 1
ATOM 704 C CA . GLU A 1 91 ? 18.393 19.075 -24.871 1.00 79.69 91 GLU A CA 1
ATOM 705 C C . GLU A 1 91 ? 18.462 17.545 -25.042 1.00 79.69 91 GLU A C 1
ATOM 707 O O . GLU A 1 91 ? 17.471 16.839 -24.837 1.00 79.69 91 GLU A O 1
ATOM 712 N N . LYS A 1 92 ? 19.640 16.999 -25.383 1.00 75.81 92 LYS A N 1
ATOM 713 C CA . LYS A 1 92 ? 19.849 15.543 -25.494 1.00 75.81 9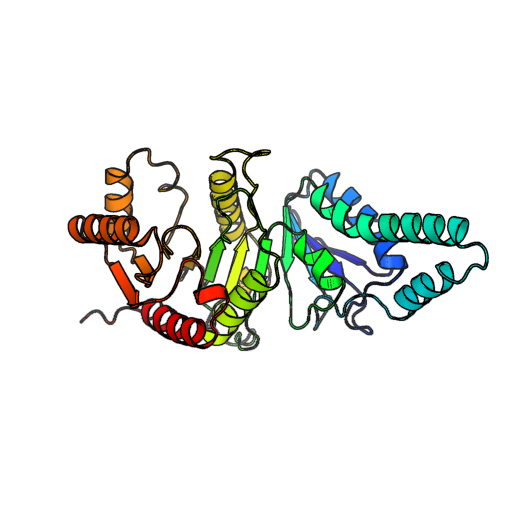2 LYS A CA 1
ATOM 714 C C . LYS A 1 92 ? 19.631 14.839 -24.157 1.00 75.81 92 LYS A C 1
ATOM 716 O O . LYS A 1 92 ? 18.938 13.821 -24.117 1.00 75.81 92 LYS A O 1
ATOM 721 N N . LEU A 1 93 ? 20.174 15.396 -23.075 1.00 78.06 93 LEU A N 1
ATOM 722 C CA . LEU A 1 93 ? 19.976 14.885 -21.724 1.00 78.06 93 LEU A CA 1
ATOM 723 C C . LEU A 1 93 ? 18.495 14.935 -21.331 1.00 78.06 93 LEU A C 1
ATOM 725 O O . LEU A 1 93 ? 17.965 13.937 -20.853 1.00 78.06 93 LEU A O 1
ATOM 729 N N . GLN A 1 94 ? 17.797 16.041 -21.601 1.00 78.88 94 GLN A N 1
ATOM 730 C CA . GLN A 1 94 ? 16.375 16.173 -21.285 1.00 78.88 94 GLN A CA 1
ATOM 731 C C . GLN A 1 94 ? 15.513 15.149 -22.037 1.00 78.88 94 GLN A C 1
ATOM 733 O O . GLN A 1 94 ? 14.638 14.526 -21.435 1.00 78.88 94 GLN A O 1
ATOM 738 N N . ARG A 1 95 ? 15.763 14.923 -23.334 1.00 82.38 95 ARG A N 1
ATOM 739 C CA . ARG A 1 95 ? 15.069 13.874 -24.109 1.00 82.38 95 ARG A CA 1
ATOM 740 C C . ARG A 1 95 ? 15.327 12.487 -23.540 1.00 82.38 95 ARG A C 1
ATOM 742 O O . ARG A 1 95 ? 14.409 11.674 -23.478 1.00 82.38 95 ARG A O 1
ATOM 749 N N . HIS A 1 96 ? 16.559 12.227 -23.115 1.00 82.06 96 HIS A N 1
ATOM 750 C CA . HIS A 1 96 ? 16.915 10.955 -22.510 1.00 82.06 96 HIS A CA 1
ATOM 751 C C . HIS A 1 96 ? 16.241 10.762 -21.144 1.00 82.06 96 HIS A C 1
ATOM 753 O O . HIS A 1 96 ? 15.674 9.704 -20.901 1.00 82.06 96 HIS A O 1
ATOM 759 N N . ILE A 1 97 ? 16.199 11.795 -20.297 1.00 81.31 97 ILE A N 1
ATOM 760 C CA . ILE A 1 97 ? 15.457 11.776 -19.027 1.00 81.31 97 ILE A CA 1
ATOM 761 C C . ILE A 1 97 ? 13.976 11.476 -19.276 1.00 81.31 97 ILE A C 1
ATOM 763 O O . ILE A 1 97 ? 13.438 10.569 -18.651 1.00 81.31 97 ILE A O 1
ATOM 767 N N . LYS A 1 98 ? 13.331 12.160 -20.232 1.00 84.25 98 LYS A N 1
ATOM 768 C CA . LYS A 1 98 ? 11.926 11.892 -20.589 1.00 84.25 98 LYS A CA 1
ATOM 769 C C . LYS A 1 98 ? 11.707 10.461 -21.075 1.00 84.25 98 LYS A C 1
ATOM 771 O O . LYS A 1 98 ? 10.696 9.849 -20.750 1.00 84.25 98 LYS A O 1
ATOM 776 N N . TYR A 1 99 ? 12.655 9.918 -21.836 1.00 86.38 99 TYR A N 1
ATOM 777 C CA . TYR A 1 99 ? 12.620 8.520 -22.253 1.00 86.38 99 TYR A CA 1
ATOM 778 C C . TYR A 1 99 ? 12.673 7.563 -21.049 1.00 86.38 99 TYR A C 1
ATOM 780 O O . TYR A 1 99 ? 11.873 6.634 -20.989 1.00 86.38 99 TYR A O 1
ATOM 788 N N . LEU A 1 100 ? 13.546 7.813 -20.065 1.00 84.69 100 LEU A N 1
ATOM 789 C CA . LEU A 1 100 ? 13.614 7.010 -18.836 1.00 84.69 100 LEU A CA 1
ATOM 790 C C . LEU A 1 100 ? 12.331 7.138 -17.997 1.00 84.69 100 LEU A C 1
ATOM 792 O O . LEU A 1 100 ? 11.787 6.132 -17.546 1.00 84.69 100 LEU A O 1
ATOM 796 N N . GLN A 1 101 ? 11.806 8.360 -17.853 1.00 85.56 101 GLN A N 1
ATOM 797 C CA . GLN A 1 101 ? 10.538 8.642 -17.166 1.00 85.56 101 GLN A CA 1
ATOM 798 C C . GLN A 1 101 ? 9.344 7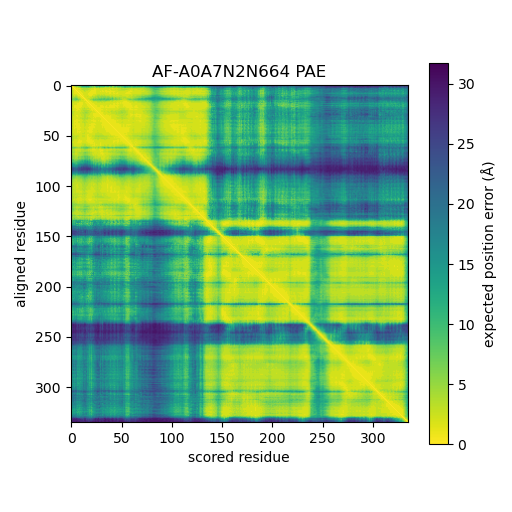.938 -17.821 1.00 85.56 101 GLN A C 1
ATOM 800 O O . GLN A 1 101 ? 8.383 7.601 -17.134 1.00 85.56 101 GLN A O 1
ATOM 805 N N . GLY A 1 102 ? 9.418 7.647 -19.124 1.00 89.44 102 GLY A N 1
ATOM 806 C CA . GLY A 1 102 ? 8.388 6.905 -19.850 1.00 89.44 102 GLY A CA 1
ATOM 807 C C . GLY A 1 102 ? 8.057 5.538 -19.242 1.00 89.44 102 GLY A C 1
ATOM 808 O O . GLY A 1 102 ? 6.924 5.087 -19.375 1.00 89.44 102 GLY A O 1
ATOM 809 N N . ALA A 1 103 ? 8.997 4.895 -18.538 1.00 89.56 103 ALA A N 1
ATOM 810 C CA . ALA A 1 103 ? 8.730 3.643 -17.826 1.00 89.56 103 ALA A CA 1
ATOM 811 C C . ALA A 1 103 ? 7.806 3.827 -16.612 1.00 89.56 103 ALA A C 1
ATOM 813 O O . ALA A 1 103 ? 6.932 2.995 -16.395 1.00 89.56 103 ALA A O 1
ATOM 814 N N . VAL A 1 104 ? 7.974 4.916 -15.861 1.00 84.06 104 VAL A N 1
ATOM 815 C CA . VAL A 1 104 ? 7.139 5.248 -14.695 1.00 84.06 104 VAL A CA 1
ATOM 816 C C . VAL A 1 104 ? 5.755 5.702 -15.162 1.00 84.06 104 VAL A C 1
ATOM 818 O O . VAL A 1 104 ? 4.743 5.166 -14.724 1.00 84.06 104 VAL A O 1
ATOM 821 N N . ILE A 1 105 ? 5.724 6.605 -16.148 1.00 85.81 105 ILE A N 1
ATOM 822 C CA . ILE A 1 105 ? 4.490 7.125 -16.757 1.00 85.81 105 ILE A CA 1
ATOM 823 C C . ILE A 1 105 ? 3.640 5.991 -17.349 1.00 85.81 105 ILE A C 1
ATOM 825 O O . ILE A 1 105 ? 2.417 6.055 -17.332 1.00 85.81 105 ILE A O 1
ATOM 829 N N . ALA A 1 106 ? 4.257 4.927 -17.870 1.00 91.88 106 ALA A N 1
ATOM 830 C CA . ALA A 1 106 ? 3.510 3.793 -18.410 1.00 91.88 106 ALA A CA 1
ATOM 831 C C . ALA A 1 106 ? 2.648 3.070 -17.362 1.00 91.88 106 ALA A C 1
ATOM 833 O O . ALA A 1 106 ? 1.642 2.475 -17.742 1.00 91.88 106 ALA A O 1
ATOM 834 N N . ILE A 1 107 ? 3.031 3.109 -16.080 1.00 89.44 107 ILE A N 1
ATOM 835 C CA . ILE A 1 107 ? 2.217 2.556 -14.992 1.00 89.44 107 ILE A CA 1
ATOM 836 C C . ILE A 1 107 ? 1.034 3.485 -14.725 1.00 89.44 107 ILE A C 1
ATOM 838 O O . ILE A 1 107 ? -0.097 3.027 -14.750 1.00 89.44 107 ILE A O 1
ATOM 842 N N . GLU A 1 108 ? 1.284 4.789 -14.598 1.00 81.56 108 GLU A N 1
ATOM 843 C CA . GLU A 1 108 ? 0.244 5.805 -14.379 1.00 81.56 108 GLU A CA 1
ATOM 844 C C . GLU A 1 108 ? -0.810 5.836 -15.505 1.00 81.56 108 GLU A C 1
ATOM 846 O O . GLU A 1 108 ? -1.994 6.053 -15.269 1.00 81.56 108 GLU A O 1
ATOM 851 N N . LEU A 1 109 ? -0.395 5.587 -16.751 1.00 85.69 109 LEU A N 1
ATOM 852 C CA . LEU A 1 109 ? -1.303 5.510 -17.901 1.00 85.69 109 LEU A CA 1
ATOM 853 C C . LEU A 1 109 ? -2.019 4.154 -18.031 1.00 85.69 109 LEU A C 1
ATOM 855 O O . LEU A 1 109 ? -2.927 4.024 -18.859 1.00 85.69 109 LEU A O 1
ATOM 859 N N . CYS A 1 110 ? -1.601 3.133 -17.282 1.00 86.06 110 CYS A N 1
ATOM 860 C CA . CYS A 1 110 ? -2.222 1.816 -17.315 1.00 86.06 110 CYS A CA 1
ATOM 861 C C . CYS A 1 110 ? -3.572 1.872 -16.597 1.00 86.06 110 CYS A C 1
ATOM 863 O O . CYS A 1 110 ? -3.659 2.219 -15.428 1.00 86.06 110 CYS A O 1
ATOM 865 N N . ARG A 1 111 ? -4.652 1.481 -17.278 1.00 83.94 111 ARG A N 1
ATOM 866 C CA . ARG A 1 111 ? -6.008 1.485 -16.698 1.00 83.94 111 ARG A CA 1
ATOM 867 C C . ARG A 1 111 ? -6.301 0.228 -15.881 1.00 83.94 111 ARG A C 1
ATOM 869 O O . ARG A 1 111 ? -7.404 0.076 -15.363 1.00 83.94 111 ARG A O 1
ATOM 876 N N . LYS A 1 112 ? -5.373 -0.730 -15.870 1.00 83.31 112 LYS A N 1
ATOM 877 C CA . LYS A 1 112 ? -5.450 -1.975 -15.097 1.00 83.31 112 LYS A CA 1
ATOM 878 C C . LYS A 1 112 ? -4.681 -1.775 -13.806 1.00 83.31 112 LYS A C 1
ATOM 880 O O . LYS A 1 112 ? -3.574 -1.254 -13.880 1.00 83.31 112 LYS A O 1
ATOM 885 N N . SER A 1 113 ? -5.208 -2.275 -12.692 1.00 81.31 113 SER A N 1
ATOM 886 C CA . SER A 1 113 ? -4.520 -2.196 -11.404 1.00 81.31 113 SER A CA 1
ATOM 887 C C . SER A 1 113 ? -3.168 -2.909 -11.471 1.00 81.31 113 SER A C 1
ATOM 889 O O . SER A 1 113 ? -3.103 -4.109 -11.770 1.00 81.31 113 SER A O 1
ATOM 891 N N . VAL A 1 114 ? -2.091 -2.183 -11.193 1.00 86.06 114 VAL A N 1
ATOM 892 C CA . VAL A 1 114 ? -0.717 -2.674 -11.136 1.00 86.06 114 VAL A CA 1
ATOM 893 C C . VAL A 1 114 ? -0.296 -2.816 -9.676 1.00 86.06 114 VAL A C 1
ATOM 895 O O . VAL A 1 114 ? -0.173 -1.848 -8.938 1.00 86.06 114 VAL A O 1
ATOM 898 N N . ILE A 1 115 ? -0.039 -4.046 -9.248 1.00 83.81 115 ILE A N 1
ATOM 899 C CA . ILE A 1 115 ? 0.342 -4.394 -7.878 1.00 83.81 115 ILE A CA 1
ATOM 900 C C . ILE A 1 115 ? 1.841 -4.662 -7.841 1.00 83.81 115 ILE A C 1
ATOM 902 O O . ILE A 1 115 ? 2.311 -5.611 -8.464 1.00 83.81 115 ILE A O 1
ATOM 906 N N . ALA A 1 116 ? 2.598 -3.890 -7.069 1.00 82.88 116 ALA A N 1
ATOM 907 C CA . ALA A 1 116 ? 3.992 -4.182 -6.773 1.00 82.88 116 ALA A CA 1
ATOM 908 C C . ALA A 1 116 ? 4.106 -5.201 -5.625 1.00 82.88 116 ALA A C 1
ATOM 910 O O . ALA A 1 116 ? 3.828 -4.913 -4.459 1.00 82.88 116 ALA A O 1
ATOM 911 N N . SER A 1 117 ? 4.595 -6.397 -5.939 1.00 80.88 117 SER A N 1
ATOM 912 C CA . SER A 1 117 ? 5.015 -7.396 -4.954 1.00 80.88 117 SER A CA 1
ATOM 913 C C . SER A 1 117 ? 6.540 -7.303 -4.810 1.00 80.88 117 SER A C 1
ATOM 915 O O . SER A 1 117 ? 7.289 -7.726 -5.695 1.00 80.88 117 SER A O 1
ATOM 917 N N . ILE A 1 118 ? 7.001 -6.655 -3.728 1.00 72.94 118 ILE A N 1
ATOM 918 C CA . ILE A 1 118 ? 8.405 -6.244 -3.538 1.00 72.94 118 ILE A CA 1
ATOM 919 C C . ILE A 1 118 ? 9.128 -7.167 -2.564 1.00 72.94 118 ILE A C 1
ATOM 921 O O . ILE A 1 118 ? 8.856 -7.159 -1.365 1.00 72.94 118 ILE A O 1
ATOM 925 N N . GLN A 1 119 ? 10.082 -7.953 -3.068 1.00 69.19 119 GLN A N 1
ATOM 926 C CA . GLN A 1 119 ? 10.885 -8.840 -2.233 1.00 69.19 119 GLN A CA 1
ATOM 927 C C . GLN A 1 119 ? 12.290 -8.299 -1.990 1.00 69.19 119 GLN A C 1
ATOM 929 O O . GLN A 1 119 ? 12.998 -7.861 -2.902 1.00 69.19 119 GLN A O 1
ATOM 934 N N . ARG A 1 120 ? 12.738 -8.439 -0.741 1.00 70.12 120 ARG A N 1
ATOM 935 C CA . ARG A 1 120 ? 14.094 -8.120 -0.275 1.00 70.12 120 ARG A CA 1
ATOM 936 C C . ARG A 1 120 ? 14.516 -6.692 -0.630 1.00 70.12 120 ARG A C 1
ATOM 938 O O . ARG A 1 120 ? 14.126 -5.773 0.069 1.00 70.12 120 ARG A O 1
ATOM 945 N N . ALA A 1 121 ? 15.362 -6.511 -1.647 1.00 70.75 121 ALA A N 1
ATOM 946 C CA . ALA A 1 121 ? 15.915 -5.196 -1.964 1.00 70.75 121 ALA A CA 1
ATOM 947 C C . ALA A 1 121 ? 15.126 -4.542 -3.096 1.00 70.75 121 ALA A C 1
ATOM 949 O O . ALA A 1 121 ? 14.940 -5.153 -4.155 1.00 70.75 121 ALA A O 1
ATOM 950 N N . CYS A 1 122 ? 14.734 -3.294 -2.863 1.00 73.25 122 CYS A N 1
ATOM 951 C CA . CYS A 1 122 ? 14.353 -2.364 -3.902 1.00 73.25 122 CYS A CA 1
ATOM 952 C C . CYS A 1 122 ? 15.110 -1.046 -3.724 1.00 73.25 122 CYS A C 1
ATOM 954 O O . CYS A 1 122 ? 14.872 -0.322 -2.764 1.00 73.25 122 CYS A O 1
ATOM 956 N N . ILE A 1 123 ? 16.044 -0.760 -4.627 1.00 73.44 123 ILE A N 1
ATOM 957 C CA . ILE A 1 123 ? 17.007 0.338 -4.484 1.00 73.44 123 ILE A CA 1
ATOM 958 C C . ILE A 1 123 ? 16.964 1.229 -5.730 1.00 73.44 123 ILE A C 1
ATOM 960 O O . ILE A 1 123 ? 16.618 0.767 -6.817 1.00 73.44 123 ILE A O 1
ATOM 964 N N . GLY A 1 124 ? 17.322 2.509 -5.582 1.00 76.88 124 GLY A N 1
ATOM 965 C CA . GLY A 1 124 ? 17.504 3.444 -6.698 1.00 76.88 124 GLY A CA 1
ATOM 966 C C . GLY A 1 124 ? 16.261 3.531 -7.578 1.00 76.88 124 GLY A C 1
ATOM 967 O O . GLY A 1 124 ? 15.156 3.582 -7.059 1.00 76.88 124 GLY A O 1
ATOM 968 N N . SER A 1 125 ? 16.415 3.462 -8.902 1.00 73.75 125 SER A N 1
ATOM 969 C CA . SER A 1 125 ? 15.268 3.550 -9.822 1.00 73.75 125 SER A CA 1
ATOM 970 C C . SER A 1 125 ? 14.269 2.392 -9.765 1.00 73.75 125 SER A C 1
ATOM 972 O O . SER A 1 125 ? 13.214 2.468 -10.386 1.00 73.75 125 SER A O 1
ATOM 974 N N . GLY A 1 126 ? 14.551 1.328 -9.005 1.00 71.62 126 GLY A N 1
ATOM 975 C CA . GLY A 1 126 ? 13.511 0.372 -8.627 1.00 71.62 126 GLY A CA 1
ATOM 976 C C . GLY A 1 126 ? 12.419 1.026 -7.781 1.00 71.62 126 GLY A C 1
ATOM 977 O O . GLY A 1 126 ? 11.259 0.638 -7.906 1.00 71.62 126 GLY A O 1
ATOM 978 N N . ILE A 1 127 ? 12.798 2.038 -6.986 1.00 66.38 127 ILE A N 1
ATOM 979 C CA . ILE A 1 127 ? 11.892 2.896 -6.226 1.00 66.38 127 ILE A CA 1
ATOM 980 C C . ILE A 1 127 ? 10.933 3.575 -7.187 1.00 66.38 127 ILE A C 1
ATOM 982 O O . ILE A 1 127 ? 9.765 3.221 -7.156 1.00 66.38 127 ILE A O 1
ATOM 986 N N . ASP A 1 128 ? 11.434 4.378 -8.130 1.00 72.50 128 ASP A N 1
ATOM 987 C CA . ASP A 1 128 ? 10.612 5.094 -9.120 1.00 72.50 128 ASP A CA 1
ATOM 988 C C . ASP A 1 128 ? 9.535 4.205 -9.788 1.00 72.50 128 ASP A C 1
ATOM 990 O O . ASP A 1 128 ? 8.387 4.616 -9.963 1.00 72.50 128 ASP A O 1
ATOM 994 N N . ILE A 1 129 ? 9.887 2.960 -10.133 1.00 80.19 129 ILE A N 1
ATOM 995 C CA . ILE A 1 129 ? 8.973 2.001 -10.769 1.00 80.19 129 ILE A CA 1
ATOM 996 C C . ILE A 1 129 ? 7.922 1.467 -9.797 1.00 80.19 129 ILE A C 1
ATOM 998 O O . ILE A 1 129 ? 6.734 1.523 -10.105 1.00 80.19 129 ILE A O 1
ATOM 1002 N N . PHE A 1 130 ? 8.315 0.935 -8.634 1.00 73.62 130 PHE A N 1
ATOM 1003 C CA . PHE A 1 130 ? 7.295 0.425 -7.712 1.00 73.62 130 PHE A CA 1
ATOM 1004 C C . PHE A 1 130 ? 6.420 1.549 -7.182 1.00 73.62 130 PHE A C 1
ATOM 1006 O O . PHE A 1 130 ? 5.280 1.303 -6.797 1.00 73.62 130 PHE A O 1
ATOM 1013 N N . THR A 1 131 ? 6.975 2.760 -7.075 1.00 64.88 131 THR A N 1
ATOM 1014 C CA . THR A 1 131 ? 6.289 3.884 -6.456 1.00 64.88 131 THR A CA 1
ATOM 1015 C C . THR A 1 131 ? 5.101 4.370 -7.259 1.00 64.88 131 THR A C 1
ATOM 1017 O O . THR A 1 131 ? 4.249 5.041 -6.697 1.00 64.88 131 THR A O 1
ATOM 1020 N N . ALA A 1 132 ? 5.064 4.037 -8.547 1.00 75.69 132 ALA A N 1
ATOM 1021 C CA . ALA A 1 132 ? 3.954 4.347 -9.429 1.00 75.69 132 ALA A CA 1
ATOM 1022 C C . ALA A 1 132 ? 2.884 3.243 -9.471 1.00 75.69 132 ALA A C 1
ATOM 1024 O O . ALA A 1 132 ? 1.926 3.387 -10.214 1.00 75.69 132 ALA A O 1
ATOM 1025 N N . CYS A 1 133 ? 3.056 2.130 -8.745 1.00 80.94 133 CYS A N 1
ATOM 1026 C CA . CYS A 1 133 ? 2.081 1.034 -8.702 1.00 80.94 133 CYS A CA 1
ATOM 1027 C C . CYS A 1 133 ? 0.979 1.288 -7.662 1.00 80.94 133 CYS A C 1
ATOM 1029 O O . CYS A 1 133 ? 1.264 1.791 -6.577 1.00 80.94 133 CYS A O 1
ATOM 1031 N N . ASP A 1 134 ? -0.227 0.795 -7.946 1.00 80.88 134 ASP A N 1
ATOM 1032 C CA . ASP A 1 134 ? -1.455 1.053 -7.181 1.00 80.88 134 ASP A CA 1
ATOM 1033 C C . ASP A 1 134 ? -1.504 0.355 -5.809 1.00 80.88 134 ASP A C 1
ATOM 1035 O O . ASP A 1 134 ? -2.201 0.780 -4.893 1.00 80.88 134 ASP A O 1
ATOM 1039 N N . ILE A 1 135 ? -0.809 -0.775 -5.645 1.00 83.88 135 ILE A N 1
ATOM 1040 C CA . ILE A 1 135 ? -0.804 -1.546 -4.390 1.00 83.88 135 ILE A CA 1
ATOM 1041 C C . ILE A 1 135 ? 0.595 -2.093 -4.138 1.00 83.88 135 ILE A C 1
ATOM 1043 O O . ILE A 1 135 ? 1.240 -2.603 -5.054 1.00 83.88 135 ILE A O 1
ATOM 1047 N N . ARG A 1 136 ? 1.050 -2.069 -2.882 1.00 84.19 136 ARG A N 1
ATOM 1048 C CA . ARG A 1 136 ? 2.318 -2.670 -2.463 1.00 84.19 136 ARG A CA 1
ATOM 1049 C C . ARG A 1 136 ? 2.145 -3.702 -1.363 1.00 84.19 136 ARG A C 1
ATOM 1051 O O . ARG A 1 136 ? 1.614 -3.395 -0.304 1.00 84.19 136 ARG A O 1
ATOM 1058 N N . ILE A 1 137 ? 2.703 -4.891 -1.576 1.00 87.88 137 ILE A N 1
ATOM 1059 C CA . ILE A 1 137 ? 2.716 -5.969 -0.579 1.00 87.88 137 ILE A CA 1
ATOM 1060 C C . ILE A 1 137 ? 4.103 -6.066 0.066 1.00 87.88 137 ILE A C 1
ATOM 1062 O O . ILE A 1 137 ? 5.105 -6.248 -0.629 1.00 87.88 137 ILE A O 1
ATOM 1066 N N . PHE A 1 138 ? 4.152 -5.973 1.393 1.00 87.25 138 PHE A N 1
ATOM 1067 C CA . PHE A 1 138 ? 5.339 -6.157 2.222 1.00 87.25 138 PHE A CA 1
ATOM 1068 C C . PHE A 1 138 ? 5.254 -7.507 2.928 1.00 87.25 138 PHE A C 1
ATOM 1070 O O . PHE A 1 138 ? 4.363 -7.735 3.744 1.00 87.25 138 PHE A O 1
ATOM 1077 N N . LEU A 1 139 ? 6.203 -8.390 2.627 1.00 88.31 139 LEU A N 1
ATOM 1078 C CA . LEU A 1 139 ? 6.353 -9.690 3.274 1.00 88.31 139 LEU A CA 1
ATOM 1079 C C . LEU A 1 139 ? 7.612 -9.658 4.159 1.00 88.31 139 LEU A C 1
ATOM 1081 O O . LEU A 1 139 ? 8.708 -9.451 3.621 1.00 88.31 139 LEU A O 1
ATOM 1085 N N . PRO A 1 140 ? 7.506 -9.846 5.489 1.00 88.19 140 PRO A N 1
ATOM 1086 C CA . PRO A 1 140 ? 8.678 -9.860 6.354 1.00 88.19 140 PRO A CA 1
ATOM 1087 C C . PRO A 1 140 ? 9.600 -11.028 6.013 1.00 88.19 140 PRO A C 1
ATOM 1089 O O . PRO A 1 140 ? 9.165 -12.123 5.664 1.00 88.19 140 PRO A O 1
ATOM 1092 N N . LYS A 1 141 ? 10.912 -10.814 6.149 1.00 79.81 141 LYS A N 1
ATOM 1093 C CA . LYS A 1 141 ? 11.922 -11.841 5.842 1.00 79.81 141 LYS A CA 1
ATOM 1094 C C . LYS A 1 141 ? 11.777 -13.085 6.727 1.00 79.81 141 LYS A C 1
ATOM 1096 O O . LYS A 1 141 ? 12.170 -14.170 6.315 1.00 79.81 141 LYS A O 1
ATOM 1101 N N . GLN A 1 142 ? 11.268 -12.904 7.941 1.00 77.00 142 GLN A N 1
ATOM 1102 C CA . GLN A 1 142 ? 11.013 -13.951 8.926 1.00 77.00 142 GLN A CA 1
ATOM 1103 C C . GLN A 1 142 ? 9.750 -14.767 8.611 1.00 77.00 142 GLN A C 1
ATOM 1105 O O . GLN A 1 142 ? 9.415 -15.657 9.392 1.00 77.00 142 GLN A O 1
ATOM 1110 N N . ALA A 1 143 ? 9.058 -14.476 7.500 1.00 73.38 143 ALA A N 1
ATOM 1111 C CA . ALA A 1 143 ? 7.902 -15.245 7.080 1.00 73.38 143 ALA A CA 1
ATOM 1112 C C . ALA A 1 143 ? 8.253 -16.744 7.011 1.00 73.38 143 ALA A C 1
ATOM 1114 O O . ALA A 1 143 ? 9.310 -17.098 6.479 1.00 73.38 143 ALA A O 1
ATOM 1115 N N . PRO A 1 144 ? 7.399 -17.614 7.576 1.00 67.94 144 PRO A N 1
ATOM 1116 C CA . PRO A 1 144 ? 7.668 -19.040 7.646 1.00 67.94 144 PRO A CA 1
ATOM 1117 C C . PRO A 1 144 ? 7.919 -19.637 6.260 1.00 67.94 144 PRO A C 1
ATOM 1119 O O . PRO A 1 144 ? 7.256 -19.279 5.287 1.00 67.94 144 PRO A O 1
ATOM 1122 N N . ASP A 1 145 ? 8.848 -20.591 6.173 1.00 65.19 145 ASP A N 1
ATOM 1123 C CA . ASP A 1 145 ? 9.017 -21.394 4.962 1.00 65.19 145 ASP A CA 1
ATOM 1124 C C . ASP A 1 145 ? 7.710 -22.141 4.638 1.00 65.19 145 ASP A C 1
ATOM 1126 O O . ASP A 1 145 ? 6.918 -22.440 5.534 1.00 65.19 145 ASP A O 1
ATOM 1130 N N . ASN A 1 146 ? 7.504 -22.508 3.364 1.00 55.09 146 ASN A N 1
ATOM 1131 C CA . ASN A 1 146 ? 6.296 -23.192 2.847 1.00 55.09 146 ASN A CA 1
ATOM 1132 C C . ASN A 1 146 ? 5.959 -24.545 3.531 1.00 55.09 146 ASN A C 1
ATOM 1134 O O . ASN A 1 146 ? 5.061 -25.256 3.086 1.00 55.09 146 ASN A O 1
ATOM 1138 N N . THR A 1 147 ? 6.709 -24.939 4.557 1.00 53.91 147 THR A N 1
ATOM 1139 C CA . THR A 1 147 ? 6.555 -26.148 5.366 1.00 53.91 147 THR A CA 1
ATOM 1140 C C . THR A 1 147 ? 5.892 -25.890 6.724 1.00 53.91 147 THR A C 1
ATOM 1142 O O . THR A 1 147 ? 5.456 -26.855 7.352 1.00 53.91 147 THR A O 1
ATOM 1145 N N . SER A 1 148 ? 5.789 -24.635 7.185 1.00 58.38 148 SER A N 1
ATOM 1146 C CA . SER A 1 148 ? 5.052 -24.299 8.411 1.00 58.38 148 SER A CA 1
ATOM 1147 C C . SER A 1 148 ? 3.576 -24.025 8.099 1.00 58.38 148 SER A C 1
ATOM 1149 O O . SER A 1 148 ? 3.286 -23.277 7.165 1.00 58.38 148 SER A O 1
ATOM 1151 N N . PRO A 1 149 ? 2.626 -24.560 8.884 1.00 60.81 149 PRO A N 1
ATOM 1152 C CA . PRO A 1 149 ? 1.205 -24.256 8.723 1.00 60.81 149 PRO A CA 1
ATOM 1153 C C . PRO A 1 149 ? 0.819 -22.848 9.211 1.00 60.81 149 PRO A C 1
ATOM 1155 O O . PRO A 1 149 ? -0.299 -22.408 8.956 1.00 60.81 149 PRO A O 1
ATOM 1158 N N . SER A 1 150 ? 1.702 -22.143 9.926 1.00 77.19 150 SER A N 1
ATOM 1159 C CA . SER A 1 150 ? 1.408 -20.824 10.495 1.00 77.19 150 SER A CA 1
ATOM 1160 C C . SER A 1 150 ? 1.471 -19.736 9.421 1.00 77.19 150 SER A C 1
ATOM 1162 O O . SER A 1 150 ? 2.561 -19.394 8.963 1.00 77.19 150 SER A O 1
ATOM 1164 N N . LYS A 1 151 ? 0.327 -19.173 9.038 1.00 88.31 151 LYS A N 1
ATOM 1165 C CA . LYS A 1 151 ? 0.275 -17.946 8.236 1.00 88.31 151 LYS A CA 1
ATOM 1166 C C . LYS A 1 151 ? 0.432 -16.707 9.128 1.00 88.31 151 LYS A C 1
ATOM 1168 O O . LYS A 1 151 ? 0.343 -16.805 10.349 1.00 88.31 151 LYS A O 1
ATOM 1173 N N . LEU A 1 152 ? 0.746 -15.570 8.518 1.00 90.69 152 LEU A N 1
ATOM 1174 C CA . LEU A 1 152 ? 0.955 -14.290 9.187 1.00 90.69 152 LEU A CA 1
ATOM 1175 C C . LEU A 1 152 ? -0.320 -13.440 9.152 1.00 90.69 152 LEU A C 1
ATOM 1177 O O . LEU A 1 152 ? -1.023 -13.483 8.139 1.00 90.69 152 LEU A O 1
ATOM 1181 N N . PRO A 1 153 ? -0.561 -12.601 10.173 1.00 91.31 153 PRO A N 1
ATOM 1182 C CA . PRO A 1 153 ? -1.625 -11.608 10.124 1.00 91.31 153 PRO A CA 1
ATOM 1183 C C . PRO A 1 153 ? -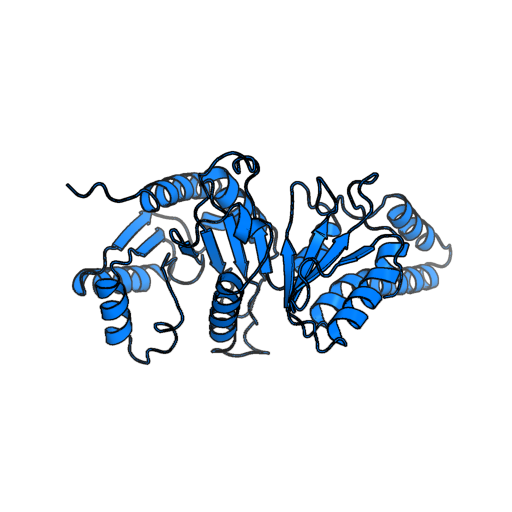1.476 -10.679 8.914 1.00 91.31 153 PRO A C 1
ATOM 1185 O O . PRO A 1 153 ? -0.356 -10.387 8.472 1.00 91.31 153 PRO A O 1
ATOM 1188 N N . LEU A 1 154 ? -2.598 -10.184 8.400 1.00 91.00 154 LEU A N 1
ATOM 1189 C CA . LEU A 1 154 ? -2.648 -9.257 7.270 1.00 91.00 154 LEU A CA 1
ATOM 1190 C C . LEU A 1 154 ? -3.040 -7.857 7.748 1.00 91.00 154 LEU A C 1
ATOM 1192 O O . LEU A 1 154 ? -4.049 -7.690 8.418 1.00 91.00 154 LEU A O 1
ATOM 1196 N N . ILE A 1 155 ? -2.286 -6.832 7.365 1.00 91.00 155 ILE A N 1
ATOM 1197 C CA . ILE A 1 155 ? -2.625 -5.430 7.618 1.00 91.00 155 ILE A CA 1
ATOM 1198 C C . ILE A 1 155 ? -2.763 -4.721 6.275 1.00 91.00 155 ILE A C 1
ATOM 1200 O O . ILE A 1 155 ? -1.793 -4.587 5.536 1.00 91.00 155 ILE A O 1
ATOM 1204 N N . VAL A 1 156 ? -3.948 -4.227 5.949 1.00 88.94 156 VAL A N 1
ATOM 1205 C CA . VAL A 1 156 ? -4.156 -3.386 4.767 1.00 88.94 156 VAL A CA 1
ATOM 1206 C C . VAL A 1 156 ? -4.043 -1.930 5.200 1.00 88.94 156 VAL A C 1
ATOM 1208 O O . VAL A 1 156 ? -4.770 -1.481 6.080 1.00 88.94 156 VAL A O 1
ATOM 1211 N N . TYR A 1 157 ? -3.092 -1.205 4.631 1.00 88.88 157 TYR A N 1
ATOM 1212 C CA . TYR A 1 157 ? -2.682 0.119 5.071 1.00 88.88 157 TYR A CA 1
ATOM 1213 C C . TYR A 1 157 ? -3.029 1.185 4.031 1.00 88.88 157 TYR A C 1
ATOM 1215 O O . TYR A 1 157 ? -2.695 1.049 2.857 1.00 88.88 157 TYR A O 1
ATOM 1223 N N . PHE A 1 158 ? -3.639 2.276 4.482 1.00 83.44 158 PHE A N 1
ATOM 1224 C CA . PHE A 1 158 ? -3.956 3.447 3.671 1.00 83.44 158 PHE A CA 1
ATOM 1225 C C . PHE A 1 158 ? -3.107 4.621 4.149 1.00 83.44 158 PHE A C 1
ATOM 1227 O O . PHE A 1 158 ? -3.252 5.078 5.289 1.00 83.44 158 PHE A O 1
ATOM 1234 N N . HIS A 1 159 ? -2.212 5.103 3.285 1.00 84.50 159 HIS A N 1
ATOM 1235 C CA . HIS A 1 159 ? -1.324 6.209 3.631 1.00 84.50 159 HIS A CA 1
ATOM 1236 C C . HIS A 1 159 ? -2.108 7.495 3.901 1.00 84.50 159 HIS A C 1
ATOM 1238 O O . HIS A 1 159 ? -3.234 7.689 3.442 1.00 84.50 159 HIS A O 1
ATOM 1244 N N . GLY A 1 160 ? -1.490 8.401 4.642 1.00 74.75 160 GLY A N 1
ATOM 1245 C CA . GLY A 1 160 ? -2.045 9.712 4.902 1.00 74.75 160 GLY A CA 1
ATOM 1246 C C . GLY A 1 160 ? -1.712 10.767 3.858 1.00 74.75 160 GLY A C 1
ATOM 1247 O O . GLY A 1 160 ? -1.048 10.480 2.869 1.00 74.75 160 GLY A O 1
ATOM 1248 N N . GLY A 1 161 ? -2.134 12.011 4.102 1.00 74.94 161 GLY A N 1
ATOM 1249 C CA . GLY A 1 161 ? -1.893 13.138 3.181 1.00 74.94 161 GLY A CA 1
ATOM 1250 C C . GLY A 1 161 ? -3.093 14.040 2.914 1.00 74.94 161 GLY A C 1
ATOM 1251 O O . GLY A 1 161 ? -3.134 14.736 1.900 1.00 74.94 161 GLY A O 1
ATOM 1252 N N . GLY A 1 162 ? -4.106 14.004 3.785 1.00 70.75 162 GLY A N 1
ATOM 1253 C CA . GLY A 1 162 ? -5.310 14.825 3.634 1.00 70.75 162 GLY A CA 1
ATOM 1254 C C . GLY A 1 162 ? -6.106 14.518 2.362 1.00 70.75 162 GLY A C 1
ATOM 1255 O O . GLY A 1 162 ? -6.802 15.399 1.866 1.00 70.75 162 GLY A O 1
ATOM 1256 N N . PHE A 1 163 ? -5.976 13.300 1.824 1.00 67.62 163 PHE A N 1
ATOM 1257 C CA . PHE A 1 163 ? -6.545 12.842 0.551 1.00 67.62 163 PHE A CA 1
ATOM 1258 C C . PHE A 1 163 ? -6.033 13.552 -0.708 1.00 67.62 163 PHE A C 1
ATOM 1260 O O . PHE A 1 163 ? -6.473 13.195 -1.789 1.00 67.62 163 PHE A O 1
ATOM 1267 N N . ILE A 1 164 ? -5.144 14.541 -0.607 1.00 65.50 164 ILE A N 1
ATOM 1268 C CA . ILE A 1 164 ? -4.682 15.352 -1.751 1.00 65.50 164 ILE A CA 1
ATOM 1269 C C . ILE A 1 164 ? -3.188 15.187 -2.047 1.00 65.50 164 ILE A C 1
ATOM 1271 O O . ILE A 1 164 ? -2.700 15.696 -3.051 1.00 65.50 164 ILE A O 1
ATOM 1275 N N . LEU A 1 165 ? -2.442 14.543 -1.150 1.00 64.19 165 LEU A N 1
ATOM 1276 C CA . LEU A 1 165 ? -0.992 14.418 -1.229 1.00 64.19 165 LEU A CA 1
ATOM 1277 C C . LEU A 1 165 ? -0.545 12.998 -0.901 1.00 64.19 165 LEU A C 1
ATOM 1279 O O . LEU A 1 165 ? -1.227 12.261 -0.191 1.00 64.19 165 LEU A O 1
ATOM 1283 N N . TYR A 1 166 ? 0.681 12.718 -1.340 1.00 76.56 166 TYR A N 1
ATOM 1284 C CA . TYR A 1 166 ? 1.398 11.459 -1.179 1.00 76.56 166 TYR A CA 1
ATOM 1285 C C . TYR A 1 166 ? 0.815 10.299 -1.984 1.00 76.56 166 TYR A C 1
ATOM 1287 O O . TYR A 1 166 ? -0.105 10.458 -2.773 1.00 76.56 166 TYR A O 1
ATOM 1295 N N . SER A 1 167 ? 1.456 9.156 -1.808 1.00 70.62 167 SER A N 1
ATOM 1296 C CA . SER A 1 167 ? 1.099 7.862 -2.364 1.00 70.62 167 SER A C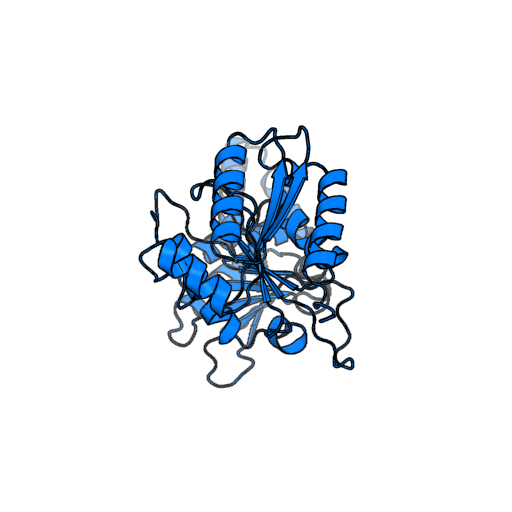A 1
ATOM 1297 C C . SER A 1 167 ? 1.544 6.781 -1.372 1.00 70.62 167 SER A C 1
ATOM 1299 O O . SER A 1 167 ? 2.173 7.090 -0.353 1.00 70.62 167 SER A O 1
ATOM 1301 N N . ALA A 1 168 ? 1.350 5.499 -1.674 1.00 66.50 168 ALA A N 1
ATOM 1302 C CA . ALA A 1 168 ? 1.926 4.371 -0.919 1.00 66.50 168 ALA A CA 1
ATOM 1303 C C . ALA A 1 168 ? 3.480 4.323 -0.955 1.00 66.50 168 ALA A C 1
ATOM 1305 O O . ALA A 1 168 ? 4.128 3.348 -0.563 1.00 66.50 168 ALA A O 1
ATOM 1306 N N . SER A 1 169 ? 4.113 5.339 -1.528 1.00 60.62 169 SER A N 1
ATOM 1307 C CA . SER A 1 169 ? 5.428 5.315 -2.152 1.00 60.62 169 SER A CA 1
ATOM 1308 C C . SER A 1 169 ? 6.531 6.120 -1.461 1.00 60.62 169 SER A C 1
ATOM 1310 O O . SER A 1 169 ? 7.640 5.580 -1.380 1.00 60.62 169 SER A O 1
ATOM 1312 N N . PRO A 1 170 ? 6.282 7.344 -0.945 1.00 72.31 170 PRO A N 1
ATOM 1313 C CA . PRO A 1 170 ? 7.311 8.154 -0.318 1.00 72.31 170 PRO A CA 1
ATOM 1314 C C . PRO A 1 170 ? 8.056 7.361 0.752 1.00 72.31 170 PRO A C 1
ATOM 1316 O O . PRO A 1 170 ? 7.440 6.597 1.498 1.00 72.31 170 PRO A O 1
ATOM 1319 N N . THR A 1 171 ? 9.375 7.567 0.843 1.00 74.50 171 THR A N 1
ATOM 1320 C CA . THR A 1 171 ? 10.271 6.821 1.744 1.00 74.50 171 THR A CA 1
ATOM 1321 C C . THR A 1 171 ? 9.720 6.730 3.161 1.00 74.50 171 THR A C 1
ATOM 1323 O O . THR A 1 171 ? 9.749 5.668 3.764 1.00 74.50 171 THR A O 1
ATOM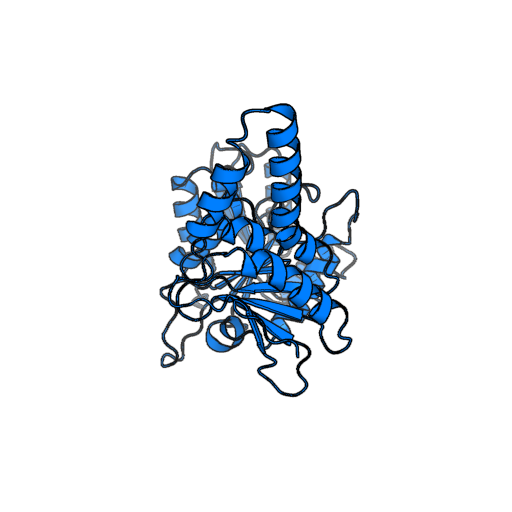 1326 N N . VAL A 1 172 ? 9.116 7.815 3.649 1.00 77.50 172 VAL A N 1
ATOM 1327 C CA . VAL A 1 172 ? 8.483 7.866 4.968 1.00 77.50 172 VAL A CA 1
ATOM 1328 C C . VAL A 1 172 ? 7.394 6.798 5.163 1.00 77.50 172 VAL A C 1
ATOM 1330 O O . VAL A 1 172 ? 7.389 6.121 6.184 1.00 77.50 172 VAL A O 1
ATOM 1333 N N . PHE A 1 173 ? 6.516 6.574 4.180 1.00 81.56 173 PHE A N 1
ATOM 1334 C CA . PHE A 1 173 ? 5.459 5.558 4.251 1.00 81.56 173 PHE A CA 1
ATOM 1335 C C . PHE A 1 173 ? 5.976 4.157 3.930 1.00 81.56 173 PHE A C 1
ATOM 1337 O O . PHE A 1 173 ? 5.514 3.179 4.519 1.00 81.56 173 PHE A O 1
ATOM 1344 N N . HIS A 1 174 ? 6.941 4.049 3.011 1.00 83.44 174 HIS A N 1
ATOM 1345 C CA . HIS A 1 174 ? 7.577 2.774 2.692 1.00 83.44 174 HIS A CA 1
ATOM 1346 C C . HIS A 1 174 ? 8.313 2.199 3.901 1.00 83.44 174 HIS A C 1
ATOM 1348 O O . HIS A 1 174 ? 8.056 1.055 4.273 1.00 83.44 174 HIS A O 1
ATOM 1354 N N . ASP A 1 175 ? 9.189 2.993 4.517 1.00 83.56 175 ASP A N 1
ATOM 1355 C CA . ASP A 1 175 ? 9.980 2.580 5.671 1.00 83.56 175 ASP A CA 1
ATOM 1356 C C . ASP A 1 175 ? 9.065 2.292 6.858 1.00 83.56 175 ASP A C 1
ATOM 1358 O O . ASP A 1 175 ? 9.243 1.282 7.534 1.00 83.56 175 ASP A O 1
ATOM 1362 N N . PHE A 1 176 ? 8.030 3.111 7.068 1.00 85.06 176 PHE A N 1
ATOM 1363 C CA . PHE A 1 176 ? 7.002 2.849 8.072 1.00 85.06 176 PHE A CA 1
ATOM 1364 C C . PHE A 1 176 ? 6.352 1.468 7.881 1.00 85.06 176 PHE A C 1
ATOM 1366 O O . PHE A 1 176 ? 6.391 0.639 8.790 1.00 85.06 176 PHE A O 1
ATOM 1373 N N . CYS A 1 177 ? 5.836 1.166 6.684 1.00 87.75 177 CYS A N 1
ATOM 1374 C CA . CYS A 1 177 ? 5.221 -0.134 6.392 1.00 87.75 177 CYS A CA 1
ATOM 1375 C C . CYS A 1 177 ? 6.218 -1.295 6.501 1.00 87.75 177 CYS A C 1
ATOM 1377 O O . CYS A 1 177 ? 5.892 -2.336 7.068 1.00 87.75 177 CYS A O 1
ATOM 1379 N N . ALA A 1 178 ? 7.436 -1.135 5.974 1.00 86.69 178 ALA A N 1
ATOM 1380 C CA . ALA A 1 178 ? 8.461 -2.172 6.018 1.00 86.69 178 ALA A CA 1
ATOM 1381 C C . ALA A 1 178 ? 8.882 -2.490 7.460 1.00 86.69 178 ALA A C 1
ATOM 1383 O O . ALA A 1 178 ? 9.029 -3.661 7.815 1.00 86.69 178 ALA A O 1
ATOM 1384 N N . ASN A 1 179 ? 9.024 -1.461 8.299 1.00 87.06 179 ASN A N 1
ATOM 1385 C CA . ASN A 1 179 ? 9.379 -1.619 9.704 1.00 87.06 179 ASN A CA 1
ATOM 1386 C C . ASN A 1 179 ? 8.245 -2.280 10.497 1.00 87.06 179 ASN A C 1
ATOM 1388 O O . ASN A 1 179 ? 8.531 -3.191 11.271 1.00 87.06 179 ASN A O 1
ATOM 1392 N N . ILE A 1 180 ? 6.974 -1.916 10.264 1.00 88.25 180 ILE A N 1
ATOM 1393 C CA . ILE A 1 180 ? 5.831 -2.628 10.867 1.00 88.25 180 ILE A CA 1
ATOM 1394 C C . ILE A 1 180 ? 5.841 -4.095 10.438 1.00 88.25 180 ILE A C 1
ATOM 1396 O O . ILE A 1 180 ? 5.745 -4.970 11.296 1.00 88.25 180 ILE A O 1
ATOM 1400 N N . ALA A 1 181 ? 5.988 -4.378 9.138 1.00 89.56 181 ALA A N 1
ATOM 1401 C CA . ALA A 1 181 ? 5.969 -5.744 8.617 1.00 89.56 181 ALA A CA 1
ATOM 1402 C C . ALA A 1 181 ? 6.990 -6.632 9.343 1.00 89.56 181 ALA A C 1
ATOM 1404 O O . ALA A 1 181 ? 6.663 -7.730 9.791 1.00 89.56 181 ALA A O 1
ATOM 1405 N N . ILE A 1 182 ? 8.223 -6.130 9.489 1.00 88.31 182 ILE A N 1
ATOM 1406 C CA . ILE A 1 182 ? 9.333 -6.828 10.146 1.00 88.31 182 ILE A CA 1
ATOM 1407 C C . ILE A 1 182 ? 9.100 -6.953 11.647 1.00 88.31 182 ILE A C 1
ATOM 1409 O O . ILE A 1 182 ? 9.218 -8.051 12.192 1.00 88.31 182 ILE A O 1
ATOM 1413 N N . ASP A 1 183 ? 8.808 -5.841 12.318 1.00 88.88 183 ASP A N 1
ATOM 1414 C CA . ASP A 1 183 ? 8.753 -5.829 13.770 1.00 88.88 183 ASP A CA 1
ATOM 1415 C C . ASP A 1 183 ? 7.542 -6.614 14.244 1.00 88.88 183 ASP A C 1
ATOM 1417 O O . ASP A 1 183 ? 7.713 -7.520 15.054 1.00 88.88 183 ASP A O 1
ATOM 1421 N N . VAL A 1 184 ? 6.350 -6.313 13.726 1.00 89.88 184 VAL A N 1
ATOM 1422 C CA . VAL A 1 184 ? 5.071 -6.950 14.089 1.00 89.88 184 VAL A CA 1
ATOM 1423 C C . VAL A 1 184 ? 4.938 -8.360 13.510 1.00 89.88 184 VAL A C 1
ATOM 1425 O O . VAL A 1 184 ? 4.139 -9.144 14.011 1.00 89.88 184 VAL A O 1
ATOM 1428 N N . ASN A 1 185 ? 5.782 -8.723 12.539 1.00 90.50 185 ASN A N 1
ATOM 1429 C CA . ASN A 1 185 ? 5.742 -10.003 11.834 1.00 90.50 185 ASN A CA 1
ATOM 1430 C C . ASN A 1 185 ? 4.380 -10.241 11.157 1.00 90.50 185 ASN A C 1
ATOM 1432 O O . ASN A 1 185 ? 3.733 -11.268 11.356 1.00 90.50 185 ASN A O 1
ATOM 1436 N N . ALA A 1 186 ? 3.956 -9.261 10.359 1.00 90.44 186 ALA A N 1
ATOM 1437 C CA . ALA A 1 186 ? 2.693 -9.250 9.626 1.00 90.44 186 ALA A CA 1
ATOM 1438 C C . ALA A 1 186 ? 2.930 -8.894 8.153 1.00 90.44 186 ALA A C 1
ATOM 1440 O O . ALA A 1 186 ? 3.913 -8.232 7.812 1.00 90.44 186 ALA A O 1
ATOM 1441 N N . ILE A 1 187 ? 2.026 -9.317 7.273 1.00 91.88 187 ILE A N 1
ATOM 1442 C CA . ILE A 1 187 ? 2.025 -8.881 5.873 1.00 91.88 187 ILE A CA 1
ATOM 1443 C C . ILE A 1 187 ? 1.322 -7.536 5.791 1.00 91.88 187 ILE A C 1
ATOM 1445 O O . ILE A 1 187 ? 0.212 -7.406 6.296 1.00 91.88 187 ILE A O 1
ATOM 1449 N N . ILE A 1 188 ? 1.935 -6.554 5.127 1.00 91.44 188 ILE A N 1
ATOM 1450 C CA . ILE A 1 188 ? 1.307 -5.244 4.903 1.00 91.44 188 ILE A CA 1
ATOM 1451 C C . ILE A 1 188 ? 0.901 -5.115 3.439 1.00 91.44 188 ILE A C 1
ATOM 1453 O O . ILE A 1 188 ? 1.728 -5.331 2.558 1.00 91.44 188 ILE A O 1
ATOM 1457 N N . VAL A 1 189 ? -0.337 -4.721 3.166 1.00 90.25 189 VAL A N 1
ATOM 1458 C CA . VAL A 1 189 ? -0.807 -4.319 1.835 1.00 90.25 189 VAL A CA 1
ATOM 1459 C C . VAL A 1 189 ? -1.056 -2.817 1.865 1.00 90.25 189 VAL A C 1
ATOM 1461 O O . VAL A 1 189 ? -2.094 -2.376 2.337 1.00 90.25 189 VAL A O 1
ATOM 1464 N N . SER A 1 190 ? -0.08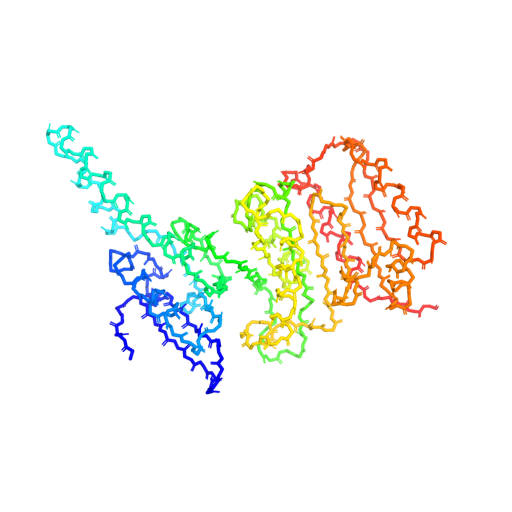6 -2.029 1.412 1.00 89.88 190 SER A N 1
ATOM 1465 C CA . SER A 1 190 ? -0.185 -0.569 1.334 1.00 89.88 190 SER A CA 1
ATOM 1466 C C . SER A 1 190 ? -0.873 -0.157 0.035 1.00 89.88 190 SER A C 1
ATOM 1468 O O . SER A 1 190 ? -0.432 -0.559 -1.043 1.00 89.88 190 SER A O 1
ATOM 1470 N N . VAL A 1 191 ? -1.961 0.600 0.142 1.00 85.25 191 VAL A N 1
ATOM 1471 C CA . VAL A 1 191 ? -2.865 0.945 -0.964 1.00 85.25 191 VAL A CA 1
ATOM 1472 C C . VAL A 1 191 ? -2.599 2.367 -1.433 1.00 85.25 191 VAL A C 1
ATOM 1474 O O . VAL A 1 191 ? -2.578 3.286 -0.613 1.00 85.25 191 VAL A O 1
ATOM 1477 N N . ASP A 1 192 ? -2.429 2.536 -2.740 1.00 85.44 192 ASP A N 1
ATOM 1478 C CA . ASP A 1 192 ? -2.314 3.826 -3.409 1.00 85.44 192 ASP A CA 1
ATOM 1479 C C . ASP A 1 192 ? -3.682 4.217 -3.979 1.00 85.44 192 ASP A C 1
ATOM 1481 O O . ASP A 1 192 ? -4.104 3.756 -5.038 1.00 85.44 192 ASP A O 1
ATOM 1485 N N . TYR A 1 193 ? -4.438 4.995 -3.209 1.00 76.62 193 TYR A N 1
ATOM 1486 C CA . TYR A 1 193 ? -5.799 5.386 -3.571 1.00 76.62 193 TYR A CA 1
ATOM 1487 C C . TYR A 1 193 ? -5.805 6.707 -4.348 1.00 76.62 193 TYR A C 1
ATOM 1489 O O . TYR A 1 193 ? -4.920 7.551 -4.197 1.00 76.62 193 TYR A O 1
ATOM 1497 N N . ARG A 1 194 ? -6.846 6.936 -5.155 1.00 78.06 194 ARG A N 1
ATOM 1498 C CA . ARG A 1 194 ? -6.979 8.167 -5.942 1.00 78.06 194 ARG A CA 1
ATOM 1499 C C . ARG A 1 194 ? -7.092 9.398 -5.045 1.00 78.06 194 ARG A C 1
ATOM 1501 O O . ARG A 1 194 ? -7.875 9.432 -4.093 1.00 78.06 194 ARG A O 1
ATOM 1508 N N . LEU A 1 195 ? -6.355 10.443 -5.415 1.00 72.62 195 LEU A N 1
ATOM 1509 C CA . LEU A 1 195 ? -6.311 11.706 -4.685 1.00 72.62 195 LEU A CA 1
ATOM 1510 C C . LEU A 1 195 ? -7.442 12.663 -5.096 1.00 72.62 195 LEU A C 1
ATOM 1512 O O . LEU A 1 195 ? -7.899 12.713 -6.241 1.00 72.62 195 LEU A O 1
ATOM 1516 N N . ALA A 1 196 ? -7.890 13.452 -4.126 1.00 56.06 196 ALA A N 1
ATOM 1517 C CA . ALA A 1 196 ? -8.866 14.512 -4.288 1.00 56.06 196 ALA A CA 1
ATOM 1518 C C . ALA A 1 196 ? -8.281 15.718 -5.044 1.00 56.06 196 ALA A C 1
ATOM 1520 O O . ALA A 1 196 ? -7.085 15.962 -5.006 1.00 56.06 196 ALA A O 1
ATOM 1521 N N . LEU A 1 197 ? -9.189 16.515 -5.629 1.00 73.38 197 LEU A N 1
ATOM 1522 C CA . LEU A 1 197 ? -9.018 17.504 -6.715 1.00 73.38 197 LEU A CA 1
ATOM 1523 C C . LEU A 1 197 ? -9.324 16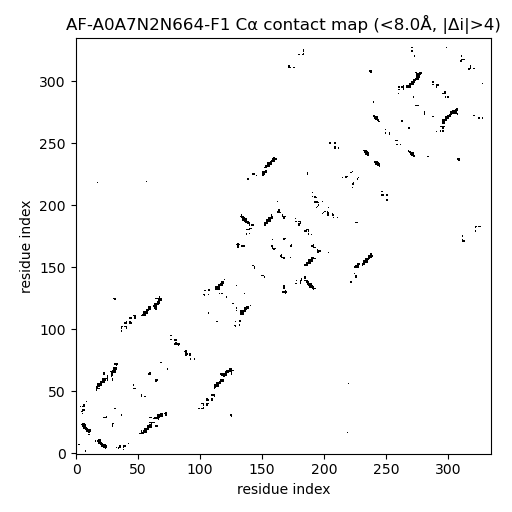.896 -8.086 1.00 73.38 197 LEU A C 1
ATOM 1525 O O . LEU A 1 197 ? -10.328 17.288 -8.685 1.00 73.38 197 LEU A O 1
ATOM 1529 N N . GLU A 1 198 ? -8.563 15.898 -8.520 1.00 69.12 198 GLU A N 1
ATOM 1530 C CA . GLU A 1 198 ? -8.827 15.102 -9.722 1.00 69.12 198 GLU A CA 1
ATOM 1531 C C . GLU A 1 198 ? -9.962 14.099 -9.470 1.00 69.12 198 GLU A C 1
ATOM 1533 O O . GLU A 1 198 ? -10.892 13.979 -10.273 1.00 69.12 198 GLU A O 1
ATOM 1538 N N . HIS A 1 199 ? -9.939 13.441 -8.306 1.00 72.62 199 HIS A N 1
ATOM 1539 C CA . HIS A 1 199 ? -10.911 12.428 -7.899 1.00 72.62 199 HIS A CA 1
ATOM 1540 C C . HIS A 1 199 ? -11.428 12.715 -6.485 1.00 72.62 199 HIS A C 1
ATOM 1542 O O . HIS A 1 199 ? -10.982 12.149 -5.491 1.00 72.62 199 HIS A O 1
ATOM 1548 N N . ARG A 1 200 ? -12.384 13.648 -6.372 1.00 73.00 200 ARG A N 1
ATOM 1549 C CA . ARG A 1 200 ? -13.003 14.001 -5.080 1.00 73.00 200 ARG A CA 1
ATOM 1550 C C . ARG A 1 200 ? -13.585 12.765 -4.379 1.00 73.00 200 ARG A C 1
ATOM 1552 O O . ARG A 1 200 ? -14.039 11.825 -5.030 1.00 73.00 200 ARG A O 1
ATOM 1559 N N . LEU A 1 201 ? -13.644 12.816 -3.046 1.00 63.34 201 LEU A N 1
ATOM 1560 C CA . LEU A 1 201 ? -14.367 11.820 -2.250 1.00 63.34 201 LEU A CA 1
ATOM 1561 C C . LEU A 1 201 ? -15.796 11.636 -2.808 1.00 63.34 201 LEU A C 1
ATOM 1563 O O . LEU A 1 201 ? -16.439 12.638 -3.143 1.00 63.34 201 LEU A O 1
ATOM 1567 N N . PRO A 1 202 ? -16.288 10.389 -2.937 1.00 73.62 202 PRO A N 1
ATOM 1568 C CA . PRO A 1 202 ? -15.828 9.177 -2.248 1.00 73.62 202 PRO A CA 1
ATOM 1569 C C . PRO A 1 202 ? -14.786 8.312 -2.989 1.00 73.62 202 PRO A C 1
ATOM 1571 O O . PRO A 1 202 ? -14.572 7.186 -2.560 1.00 73.62 202 PRO A O 1
ATOM 1574 N N . ALA A 1 203 ? -14.113 8.796 -4.042 1.00 69.12 203 ALA A N 1
ATOM 1575 C CA . ALA A 1 203 ? -13.229 7.963 -4.878 1.00 69.12 203 ALA A CA 1
ATOM 1576 C C . ALA A 1 203 ? -12.205 7.111 -4.095 1.00 69.12 203 ALA A C 1
ATOM 1578 O O . ALA A 1 203 ? -12.096 5.915 -4.341 1.00 69.12 203 ALA A O 1
ATOM 1579 N N . ALA A 1 204 ? -11.528 7.690 -3.098 1.00 67.25 204 ALA A N 1
ATOM 1580 C CA . ALA A 1 204 ? -10.586 6.957 -2.247 1.00 67.25 204 ALA A CA 1
ATOM 1581 C C . ALA A 1 204 ? -11.245 5.824 -1.428 1.00 67.25 204 ALA A C 1
ATOM 1583 O O . ALA A 1 204 ? -10.621 4.801 -1.159 1.00 67.25 204 ALA A O 1
ATOM 1584 N N . TYR A 1 205 ? -12.513 5.984 -1.032 1.00 69.19 205 TYR A N 1
ATOM 1585 C CA . TYR A 1 205 ? -13.271 4.937 -0.341 1.00 69.19 205 TYR A CA 1
ATOM 1586 C C . TYR A 1 205 ? -13.686 3.822 -1.299 1.00 69.19 205 TYR A C 1
ATOM 1588 O O . TYR A 1 205 ? -13.664 2.654 -0.916 1.00 69.19 205 TYR A O 1
ATOM 1596 N N . ASP A 1 206 ? -14.031 4.174 -2.539 1.00 71.00 206 ASP A N 1
ATOM 1597 C CA . ASP A 1 206 ? -14.310 3.190 -3.584 1.00 71.00 206 ASP A CA 1
ATOM 1598 C C . ASP A 1 206 ? -13.056 2.350 -3.877 1.00 71.00 206 ASP A C 1
ATOM 1600 O O . ASP A 1 206 ? -13.153 1.126 -3.937 1.00 71.00 206 ASP A O 1
ATOM 1604 N N . ASP A 1 207 ? -11.876 2.979 -3.946 1.00 73.06 207 ASP A N 1
ATOM 1605 C CA . ASP A 1 207 ? -10.592 2.285 -4.143 1.00 73.06 207 ASP A CA 1
ATOM 1606 C C . ASP A 1 207 ? -10.242 1.373 -2.966 1.00 73.06 207 ASP A C 1
ATOM 1608 O O . ASP A 1 207 ? -9.728 0.266 -3.155 1.00 73.06 207 ASP A O 1
ATOM 1612 N N . ALA A 1 208 ? -10.554 1.805 -1.739 1.00 72.38 208 ALA A N 1
ATOM 1613 C CA . ALA A 1 208 ? -10.418 0.957 -0.566 1.00 72.38 208 ALA A CA 1
ATOM 1614 C C . ALA A 1 208 ? -11.301 -0.290 -0.702 1.00 72.38 208 ALA A C 1
ATOM 1616 O O . ALA A 1 208 ? -10.787 -1.403 -0.629 1.00 72.38 208 ALA A O 1
ATOM 1617 N N . VAL A 1 209 ? -12.601 -0.135 -0.980 1.00 69.25 209 VAL A N 1
ATOM 1618 C CA . VAL A 1 209 ? -13.523 -1.271 -1.182 1.00 69.25 209 VAL A CA 1
ATOM 1619 C C . VAL A 1 209 ? -13.046 -2.190 -2.307 1.00 69.25 209 VAL A C 1
ATOM 1621 O O . VAL A 1 209 ? -13.045 -3.411 -2.142 1.00 69.25 209 VAL A O 1
ATOM 1624 N N . GLU A 1 210 ? -12.618 -1.629 -3.437 1.00 71.12 210 GLU A N 1
ATOM 1625 C CA . GLU A 1 210 ? -12.127 -2.404 -4.577 1.00 71.12 210 GLU A CA 1
ATOM 1626 C C . GLU A 1 210 ? -10.861 -3.189 -4.224 1.00 71.12 210 GLU A C 1
ATOM 1628 O O . GLU A 1 210 ? -10.762 -4.373 -4.546 1.00 71.12 210 GLU A O 1
ATOM 1633 N N . THR A 1 211 ? -9.939 -2.587 -3.472 1.00 77.19 211 THR A N 1
ATOM 1634 C CA . THR A 1 211 ? -8.741 -3.272 -2.970 1.00 77.19 211 THR A CA 1
ATOM 1635 C C . THR A 1 211 ? -9.098 -4.446 -2.066 1.00 77.19 211 THR A C 1
ATOM 1637 O O . THR A 1 211 ? -8.449 -5.489 -2.095 1.00 77.19 211 THR A O 1
ATOM 1640 N N . LEU A 1 212 ? -10.156 -4.315 -1.278 1.00 75.00 212 LEU A N 1
ATOM 1641 C CA . LEU A 1 212 ? -10.581 -5.335 -0.324 1.00 75.00 212 LEU A CA 1
ATOM 1642 C C . LEU A 1 212 ? -11.233 -6.509 -1.051 1.00 75.00 212 LEU A C 1
ATOM 1644 O O . LEU A 1 212 ? -10.912 -7.673 -0.789 1.00 75.00 212 LEU A O 1
ATOM 1648 N N . HIS A 1 213 ? -12.053 -6.199 -2.054 1.00 70.69 213 HIS A N 1
ATOM 1649 C CA . HIS A 1 213 ? -12.582 -7.192 -2.974 1.00 70.69 213 HIS A CA 1
ATOM 1650 C C . HIS A 1 213 ? -11.462 -7.906 -3.735 1.00 70.69 213 HIS A C 1
ATOM 1652 O O . HIS A 1 213 ? -11.466 -9.134 -3.860 1.00 70.69 213 HIS A O 1
ATOM 1658 N N . LEU A 1 214 ? -10.467 -7.149 -4.199 1.00 73.25 214 LEU A N 1
ATOM 1659 C CA . LEU A 1 214 ? -9.282 -7.685 -4.841 1.00 73.25 214 LEU A CA 1
ATOM 1660 C C . LEU A 1 214 ? -8.559 -8.639 -3.891 1.00 73.25 214 LEU A C 1
ATOM 1662 O O . LEU A 1 214 ? -8.413 -9.790 -4.259 1.00 73.25 214 LEU A O 1
ATOM 1666 N N . ILE A 1 215 ? -8.169 -8.232 -2.681 1.00 79.00 215 ILE A N 1
ATOM 1667 C CA . ILE A 1 215 ? -7.469 -9.082 -1.698 1.00 79.00 215 ILE A CA 1
ATOM 1668 C C . ILE A 1 215 ? -8.220 -10.398 -1.453 1.00 79.00 215 ILE A C 1
ATOM 1670 O O . ILE A 1 215 ? -7.604 -11.462 -1.468 1.00 79.00 215 ILE A O 1
ATOM 1674 N N . LYS A 1 216 ? -9.548 -10.341 -1.301 1.00 71.94 216 LYS A N 1
ATOM 1675 C CA . LYS A 1 216 ? -10.413 -11.512 -1.083 1.00 71.94 216 LYS A CA 1
ATOM 1676 C C . LYS A 1 216 ? -10.491 -12.449 -2.290 1.00 71.94 216 LYS A C 1
ATOM 1678 O O . LYS A 1 216 ? -10.648 -13.656 -2.127 1.00 71.94 216 LYS A O 1
ATOM 1683 N N . THR A 1 217 ? -10.424 -11.899 -3.499 1.00 68.25 217 THR A N 1
ATOM 1684 C CA . THR A 1 217 ? -10.533 -12.653 -4.760 1.00 68.25 217 THR A CA 1
ATOM 1685 C C . THR A 1 217 ? -9.176 -12.966 -5.397 1.00 68.25 217 THR A C 1
ATOM 1687 O O . THR A 1 217 ? -9.118 -13.704 -6.386 1.00 68.25 217 THR A O 1
ATOM 1690 N N . ASN A 1 218 ? -8.083 -12.427 -4.847 1.00 67.25 218 ASN A N 1
ATOM 1691 C CA . ASN A 1 218 ? -6.754 -12.514 -5.431 1.00 67.25 218 ASN A CA 1
ATOM 1692 C C . ASN A 1 218 ? -6.181 -13.928 -5.305 1.00 67.25 218 ASN A C 1
ATOM 1694 O O . ASN A 1 218 ? -6.408 -14.642 -4.333 1.00 67.25 218 ASN A O 1
ATOM 1698 N N . GLN A 1 219 ? -5.353 -14.289 -6.280 1.00 64.06 219 GLN A N 1
ATOM 1699 C CA . GLN A 1 219 ? -4.483 -15.463 -6.241 1.00 64.06 219 GLN A CA 1
ATOM 1700 C C . GLN A 1 219 ? -3.012 -15.052 -6.118 1.00 64.06 219 GLN A C 1
ATOM 1702 O O . GLN A 1 219 ? -2.125 -15.792 -6.549 1.00 64.06 219 GLN A O 1
ATOM 1707 N N . ASP A 1 220 ? -2.744 -13.859 -5.573 1.00 77.69 220 ASP A N 1
ATOM 1708 C CA . ASP A 1 220 ? -1.381 -13.414 -5.319 1.00 77.69 220 ASP A CA 1
ATOM 1709 C C . ASP A 1 220 ? -0.659 -14.474 -4.489 1.00 77.69 220 ASP A C 1
ATOM 1711 O O . ASP A 1 220 ? -1.183 -14.999 -3.501 1.00 77.69 220 ASP A O 1
ATOM 1715 N N . GLU A 1 221 ? 0.540 -14.825 -4.936 1.00 78.00 221 GLU A N 1
ATOM 1716 C CA . GLU A 1 221 ? 1.262 -15.961 -4.391 1.00 78.00 221 GLU A CA 1
ATOM 1717 C C . GLU A 1 221 ? 1.639 -15.724 -2.929 1.00 78.00 221 GLU A C 1
ATOM 1719 O O . GLU A 1 221 ? 1.615 -16.673 -2.146 1.00 78.00 221 GLU A O 1
ATOM 1724 N N . TRP A 1 222 ? 1.952 -14.485 -2.539 1.00 83.31 222 TRP A N 1
ATOM 1725 C CA . TRP A 1 222 ? 2.322 -14.188 -1.161 1.00 83.31 222 TRP A CA 1
ATOM 1726 C C . TRP A 1 222 ? 1.117 -14.135 -0.251 1.00 83.31 222 TRP A C 1
ATOM 1728 O O . TRP A 1 222 ? 1.160 -14.746 0.813 1.00 83.31 222 TRP A O 1
ATOM 1738 N N . LEU A 1 223 ? 0.035 -13.481 -0.670 1.00 85.19 223 LEU A N 1
ATOM 1739 C CA . LEU A 1 223 ? -1.189 -13.467 0.129 1.00 85.19 223 LEU A CA 1
ATOM 1740 C C . LEU A 1 223 ? -1.739 -14.890 0.298 1.00 85.19 223 LEU A C 1
ATOM 1742 O O . LEU A 1 223 ? -2.028 -15.328 1.406 1.00 85.19 223 LEU A O 1
ATOM 1746 N N . THR A 1 224 ? -1.774 -15.675 -0.779 1.00 83.75 224 THR A N 1
ATOM 1747 C CA . THR A 1 224 ? -2.286 -17.051 -0.730 1.00 83.75 224 THR A CA 1
ATOM 1748 C C . THR A 1 224 ? -1.437 -17.946 0.173 1.00 83.75 224 THR A C 1
ATOM 1750 O O . THR A 1 224 ? -1.986 -18.725 0.961 1.00 83.75 224 THR A O 1
ATOM 1753 N N . LYS A 1 225 ? -0.104 -17.861 0.071 1.00 84.12 225 LYS A N 1
ATOM 1754 C CA . LYS A 1 225 ? 0.806 -18.736 0.825 1.00 84.12 225 LYS A CA 1
ATOM 1755 C C . LYS A 1 225 ? 1.004 -18.289 2.265 1.00 84.12 225 LYS A C 1
ATOM 1757 O O . LYS A 1 225 ? 0.994 -19.137 3.150 1.00 84.12 225 LYS A O 1
ATOM 1762 N N . TYR A 1 226 ? 1.163 -16.990 2.492 1.00 87.69 226 TYR A N 1
ATOM 1763 C CA . TYR A 1 226 ? 1.664 -16.461 3.755 1.00 87.69 226 TYR A CA 1
ATOM 1764 C C . TYR A 1 226 ? 0.632 -15.663 4.555 1.00 87.69 226 TYR A C 1
ATOM 1766 O O . TYR A 1 226 ? 0.861 -15.510 5.747 1.00 87.69 226 TYR A O 1
ATOM 1774 N N . ALA A 1 227 ? -0.470 -15.170 3.973 1.00 89.19 227 ALA A N 1
ATOM 1775 C CA . ALA A 1 227 ? -1.445 -14.352 4.709 1.00 89.19 227 ALA A CA 1
ATOM 1776 C C . ALA A 1 227 ? -2.572 -15.183 5.336 1.00 89.19 227 ALA A C 1
ATOM 1778 O O . ALA A 1 227 ? -3.213 -16.009 4.673 1.00 89.19 227 ALA A O 1
ATOM 1779 N N . ASP A 1 228 ? -2.835 -14.933 6.614 1.00 87.88 228 ASP A N 1
ATOM 1780 C CA . ASP A 1 228 ? -4.021 -15.392 7.317 1.00 87.88 228 ASP A CA 1
ATOM 1781 C C . ASP A 1 228 ? -5.155 -14.380 7.122 1.00 87.88 228 ASP A C 1
ATOM 1783 O O . ASP A 1 228 ? -5.235 -13.352 7.788 1.00 87.88 228 ASP A O 1
ATOM 1787 N N . PHE A 1 229 ? -6.057 -14.674 6.188 1.00 86.00 229 PHE A N 1
ATOM 1788 C CA . PHE A 1 229 ? -7.216 -13.821 5.926 1.00 86.00 229 PHE A CA 1
ATOM 1789 C C . PHE A 1 229 ? -8.234 -13.808 7.076 1.00 86.00 229 PHE A C 1
ATOM 1791 O O . PHE A 1 229 ? -9.095 -12.932 7.100 1.00 86.00 229 PHE A O 1
ATOM 1798 N N . SER A 1 230 ? -8.167 -14.758 8.018 1.00 83.88 230 SER A N 1
ATOM 1799 C CA . SER A 1 230 ? -9.018 -14.718 9.213 1.00 83.88 230 SER A CA 1
ATOM 1800 C C . SER A 1 230 ? -8.526 -13.696 10.241 1.00 83.88 230 SER A C 1
ATOM 1802 O O . SER A 1 230 ? -9.329 -13.209 11.036 1.00 83.88 230 SER A O 1
ATOM 1804 N N . ASP A 1 231 ? -7.251 -13.308 10.150 1.00 86.38 231 ASP A N 1
ATOM 1805 C CA . ASP A 1 231 ? -6.572 -12.377 11.048 1.00 86.38 231 ASP A CA 1
ATOM 1806 C C . ASP A 1 231 ? -6.125 -11.113 10.291 1.00 86.38 231 ASP A C 1
ATOM 1808 O O . ASP A 1 231 ? -4.940 -10.854 10.058 1.00 86.38 231 ASP A O 1
ATOM 1812 N N . THR A 1 232 ? -7.119 -10.362 9.806 1.00 87.31 232 THR A N 1
ATOM 1813 C CA . THR A 1 232 ? -6.924 -9.160 8.980 1.00 87.31 232 THR A CA 1
ATOM 1814 C C . THR A 1 232 ? -7.281 -7.881 9.734 1.00 87.31 232 THR A C 1
ATOM 1816 O O . THR A 1 232 ? -8.329 -7.801 10.374 1.00 87.31 232 THR A O 1
ATOM 1819 N N . TYR A 1 233 ? -6.439 -6.862 9.572 1.00 86.94 233 TYR A N 1
ATOM 1820 C CA . TYR A 1 233 ? -6.552 -5.533 10.162 1.00 86.94 233 TYR A CA 1
ATOM 1821 C C . TYR A 1 233 ? -6.454 -4.449 9.079 1.00 86.94 233 TYR A C 1
ATOM 1823 O O . TYR A 1 233 ? -5.786 -4.635 8.062 1.00 86.94 233 TYR A O 1
ATOM 1831 N N . TYR A 1 234 ? -7.055 -3.282 9.308 1.00 83.25 234 TYR A N 1
ATOM 1832 C CA . TYR A 1 234 ? -7.051 -2.164 8.350 1.00 83.25 234 TYR A CA 1
ATOM 1833 C C . TYR A 1 234 ? -6.479 -0.889 8.964 1.00 83.25 234 TYR A C 1
ATOM 1835 O O . TYR A 1 234 ? -7.134 -0.323 9.803 1.00 83.25 234 TYR A O 1
ATOM 1843 N N . GLY A 1 235 ? -5.303 -0.394 8.590 1.00 80.12 235 GLY A N 1
ATOM 1844 C CA . GLY A 1 235 ? -4.678 0.767 9.248 1.00 80.12 235 GLY A CA 1
ATOM 1845 C C . GLY A 1 235 ? -4.627 2.040 8.400 1.00 80.12 235 GLY A C 1
ATOM 1846 O O . GLY A 1 235 ? -4.565 1.986 7.176 1.00 80.12 235 GLY A O 1
ATOM 1847 N N . THR A 1 236 ? -4.551 3.198 9.056 1.00 77.25 236 THR A N 1
ATOM 1848 C CA . THR A 1 236 ? -4.141 4.486 8.459 1.00 77.25 236 THR A CA 1
ATOM 1849 C C . THR A 1 236 ? -3.378 5.313 9.496 1.00 77.25 236 THR A C 1
ATOM 1851 O O . THR A 1 236 ? -3.369 4.939 10.662 1.00 77.25 236 THR A O 1
ATOM 1854 N N . ASN A 1 237 ? -2.718 6.400 9.091 1.00 69.12 237 ASN A N 1
ATOM 1855 C CA . ASN A 1 237 ? -1.885 7.228 9.970 1.00 69.12 237 ASN A CA 1
ATOM 1856 C C . ASN A 1 237 ? -2.240 8.734 9.989 1.00 69.12 237 ASN A C 1
ATOM 1858 O O . ASN A 1 237 ? -1.501 9.502 10.599 1.00 69.12 237 ASN A O 1
ATOM 1862 N N . THR A 1 238 ? -3.287 9.194 9.285 1.00 56.91 238 THR A N 1
ATOM 1863 C CA . THR A 1 238 ? -3.682 10.632 9.286 1.00 56.91 238 THR A CA 1
ATOM 1864 C C . THR A 1 238 ? -5.177 10.915 9.426 1.00 56.91 238 THR A C 1
ATOM 1866 O O . THR A 1 238 ? -5.570 12.063 9.609 1.00 56.91 238 THR A O 1
ATOM 1869 N N . ALA A 1 239 ? -6.025 9.900 9.317 1.00 40.75 239 ALA A N 1
ATOM 1870 C CA . ALA A 1 239 ? -7.325 9.895 9.990 1.00 40.75 239 ALA A CA 1
ATOM 1871 C C . ALA A 1 239 ? -7.127 9.090 11.287 1.00 40.75 239 ALA A C 1
ATOM 1873 O O . ALA A 1 239 ? -6.076 8.452 11.371 1.00 40.75 239 ALA A O 1
ATOM 1874 N N . PRO A 1 240 ? -8.040 9.111 12.285 1.00 37.66 240 PRO A N 1
ATOM 1875 C CA . PRO A 1 240 ? -7.877 8.277 13.476 1.00 37.66 240 PRO A CA 1
ATOM 1876 C C . PRO A 1 240 ? -7.408 6.898 13.020 1.00 37.66 240 PRO A C 1
ATOM 1878 O O . PRO A 1 240 ? -8.065 6.270 12.185 1.00 37.66 240 PRO A O 1
ATOM 1881 N N . THR A 1 241 ? -6.202 6.515 13.447 1.00 39.72 241 THR A N 1
ATOM 1882 C CA . THR A 1 241 ? -5.676 5.179 13.211 1.00 39.72 241 THR A CA 1
ATOM 1883 C C . THR A 1 241 ? -6.758 4.262 13.745 1.00 39.72 241 THR A C 1
ATOM 1885 O O . THR A 1 241 ? -7.050 4.304 14.934 1.00 39.72 241 THR A O 1
ATOM 1888 N N . ILE A 1 242 ? -7.466 3.558 12.874 1.00 40.75 242 ILE A N 1
ATOM 1889 C CA . ILE A 1 242 ? -8.515 2.641 13.290 1.00 40.75 242 ILE A CA 1
ATOM 1890 C C . ILE A 1 242 ? -8.226 1.361 12.540 1.00 40.75 242 ILE A C 1
ATOM 1892 O O . ILE A 1 242 ? -8.563 1.239 11.373 1.00 40.75 242 ILE A O 1
ATOM 1896 N N . PHE A 1 243 ? -7.590 0.427 13.239 1.00 38.53 243 PHE A N 1
ATOM 1897 C CA . PHE A 1 243 ? -7.499 -0.965 12.824 1.00 38.53 243 PHE A CA 1
ATOM 1898 C C . PHE A 1 243 ? -8.884 -1.610 12.930 1.00 38.53 243 PHE A C 1
ATOM 1900 O O . PHE A 1 243 ? -9.352 -1.823 14.042 1.00 38.53 243 PHE A O 1
ATOM 1907 N N . TRP A 1 244 ? -9.562 -1.861 11.802 1.00 46.09 244 TRP A N 1
ATOM 1908 C CA . TRP A 1 244 ? -10.869 -2.550 11.754 1.00 46.09 244 TRP A CA 1
ATOM 1909 C C . TRP A 1 244 ? -10.780 -3.940 11.089 1.00 46.09 244 TRP A C 1
ATOM 1911 O O . TRP A 1 244 ? -9.693 -4.361 10.695 1.00 46.09 244 TRP A O 1
ATOM 1921 N N . TRP A 1 245 ? -11.915 -4.641 10.959 1.00 35.62 245 TRP A N 1
ATOM 1922 C CA . TRP A 1 245 ? -12.119 -5.877 10.173 1.00 35.62 245 TRP A CA 1
ATOM 1923 C C . TRP A 1 245 ? -13.185 -5.595 9.066 1.00 35.62 245 TRP A C 1
ATOM 1925 O O . TRP A 1 245 ? -13.486 -4.440 8.822 1.00 35.62 245 TRP A O 1
ATOM 1935 N N . ASP A 1 246 ? -13.620 -6.575 8.270 1.00 41.44 246 ASP A N 1
ATOM 1936 C CA . ASP A 1 246 ? -14.414 -6.555 6.996 1.00 41.44 246 ASP A CA 1
ATOM 1937 C C . ASP A 1 246 ? -15.220 -5.288 6.491 1.00 41.44 246 ASP A C 1
ATOM 1939 O O . ASP A 1 246 ? -16.168 -4.857 7.141 1.00 41.44 246 ASP A O 1
ATOM 1943 N N . PRO A 1 247 ? -15.012 -4.734 5.269 1.00 47.97 247 PRO A N 1
ATOM 1944 C CA . PRO A 1 247 ? -15.453 -3.377 4.878 1.00 47.97 247 PRO A CA 1
ATOM 1945 C C . PRO A 1 247 ? -16.695 -3.239 3.967 1.00 47.97 247 PRO A C 1
ATOM 1947 O O . PRO A 1 247 ? -17.212 -2.123 3.833 1.00 47.97 247 PRO A O 1
ATOM 1950 N N . GLU A 1 248 ? -17.194 -4.300 3.318 1.00 48.69 248 GLU A N 1
ATOM 1951 C CA . GLU A 1 248 ? -18.197 -4.147 2.237 1.00 48.69 248 GLU A CA 1
ATOM 1952 C C . GLU A 1 248 ? -19.540 -3.563 2.735 1.00 48.69 248 GLU A C 1
ATOM 1954 O O . GLU A 1 248 ? -20.145 -2.717 2.068 1.00 48.69 248 GLU A O 1
ATOM 1959 N N . ASP A 1 249 ? -19.975 -3.941 3.941 1.00 45.62 249 ASP A N 1
ATOM 1960 C CA . ASP A 1 249 ? -21.244 -3.488 4.528 1.00 45.62 249 ASP A CA 1
ATOM 1961 C C . ASP A 1 249 ? -21.127 -2.199 5.353 1.00 45.62 249 ASP A C 1
ATOM 1963 O O . ASP A 1 249 ? -22.140 -1.544 5.626 1.00 45.62 249 ASP A O 1
ATOM 1967 N N . LEU A 1 250 ? -19.919 -1.823 5.774 1.00 47.47 250 LEU A N 1
ATOM 1968 C CA . LEU A 1 250 ? -19.701 -0.685 6.666 1.00 47.47 250 LEU A CA 1
ATOM 1969 C C . LEU A 1 250 ? -19.556 0.624 5.885 1.00 47.47 250 LEU A C 1
ATOM 1971 O O . LEU A 1 250 ? -20.239 1.595 6.205 1.00 47.47 250 LEU A O 1
ATOM 1975 N N . ILE A 1 251 ? -18.779 0.615 4.795 1.00 49.00 251 ILE A N 1
ATOM 1976 C CA . ILE A 1 251 ? -18.517 1.797 3.949 1.00 49.00 251 ILE A CA 1
ATOM 1977 C C . ILE A 1 251 ? -19.802 2.306 3.267 1.00 49.00 251 ILE A C 1
ATOM 1979 O O . ILE A 1 251 ? -19.943 3.490 2.969 1.00 49.00 251 ILE A O 1
ATOM 1983 N N . ARG A 1 252 ? -20.798 1.430 3.081 1.00 49.41 252 ARG A N 1
ATOM 1984 C CA . ARG A 1 252 ? -22.111 1.770 2.503 1.00 49.41 252 ARG A CA 1
ATOM 1985 C C . ARG A 1 252 ? -23.167 2.186 3.531 1.00 49.41 252 ARG A C 1
ATOM 1987 O O . ARG A 1 252 ? -24.266 2.594 3.143 1.00 49.41 252 ARG A O 1
ATOM 1994 N N . THR A 1 253 ? -22.878 2.072 4.829 1.00 50.47 253 THR A N 1
ATOM 1995 C CA . THR A 1 253 ? -23.835 2.424 5.886 1.00 50.47 253 THR A CA 1
ATOM 1996 C C . THR A 1 253 ? -23.904 3.945 6.027 1.00 50.47 253 THR A C 1
ATOM 1998 O O . THR A 1 253 ? -22.918 4.601 6.328 1.00 50.47 253 THR A O 1
ATOM 2001 N N . LYS A 1 254 ? -25.088 4.525 5.793 1.00 49.84 254 LYS A N 1
ATOM 2002 C CA . LYS A 1 254 ? -25.278 5.984 5.672 1.00 49.84 254 LYS A CA 1
ATOM 2003 C C . LYS A 1 254 ? -25.318 6.754 7.003 1.00 49.84 254 LYS A C 1
ATOM 2005 O O . LYS A 1 254 ? -25.483 7.969 6.971 1.00 49.84 254 LYS A O 1
ATOM 2010 N N . THR A 1 255 ? -25.233 6.082 8.154 1.00 54.88 255 THR A N 1
ATOM 2011 C CA . THR A 1 255 ? -25.321 6.723 9.479 1.00 54.88 255 THR A CA 1
ATOM 2012 C C . THR A 1 255 ? -24.263 6.189 10.444 1.00 54.88 255 THR A C 1
ATOM 2014 O O . THR A 1 255 ? -24.068 4.980 10.557 1.00 54.88 255 THR A O 1
ATOM 2017 N N . GLU A 1 256 ? -23.627 7.093 11.194 1.00 55.84 256 GLU A N 1
ATOM 2018 C CA . GLU A 1 256 ? -22.586 6.783 12.193 1.00 55.84 256 GLU A CA 1
ATOM 2019 C C . GLU A 1 256 ? -23.073 5.785 13.257 1.00 55.84 256 GLU A C 1
ATOM 2021 O O . GLU A 1 256 ? -22.383 4.825 13.593 1.00 55.84 256 GLU A O 1
ATOM 2026 N N . VAL A 1 257 ? -24.319 5.938 13.721 1.00 60.09 257 VAL A N 1
ATOM 2027 C CA . VAL A 1 257 ? -24.936 5.033 14.708 1.00 60.09 257 VAL A CA 1
ATOM 2028 C C . VAL A 1 257 ? -25.060 3.601 14.174 1.00 60.09 257 VAL A C 1
ATOM 2030 O O . VAL A 1 257 ? -24.867 2.650 14.926 1.00 60.09 257 VAL A O 1
ATOM 2033 N N . GLY A 1 258 ? -25.354 3.432 12.880 1.00 71.56 258 GLY A N 1
ATOM 2034 C CA . GLY A 1 258 ? -25.439 2.109 12.257 1.00 71.56 258 GLY A CA 1
ATOM 2035 C C . GLY A 1 258 ? -24.071 1.449 12.070 1.00 71.56 258 GLY A C 1
ATOM 2036 O O . GLY A 1 258 ? -23.969 0.226 12.129 1.00 71.56 258 GLY A O 1
ATOM 2037 N N . VAL A 1 259 ? -23.022 2.253 11.874 1.00 73.81 259 VAL A N 1
ATOM 2038 C CA . VAL A 1 259 ? -21.635 1.791 11.729 1.00 73.81 259 VAL A CA 1
ATOM 2039 C C . VAL A 1 259 ? -21.111 1.236 13.054 1.00 73.81 259 VAL A C 1
ATOM 2041 O O . VAL A 1 259 ? -20.674 0.088 13.099 1.00 73.81 259 VAL A O 1
ATOM 2044 N N . LEU A 1 260 ? -21.211 1.998 14.147 1.00 81.12 260 LEU A N 1
ATOM 2045 C CA . LEU A 1 260 ? -20.682 1.573 15.452 1.00 81.12 260 LEU A CA 1
ATOM 2046 C C . LEU A 1 260 ? -21.390 0.332 16.004 1.00 81.12 260 LEU A C 1
ATOM 2048 O O . LEU A 1 260 ? -20.750 -0.551 16.571 1.00 81.12 260 LEU A O 1
ATOM 2052 N N . GLU A 1 261 ? -22.700 0.227 15.782 1.00 83.12 261 GLU A N 1
ATOM 2053 C CA . GLU A 1 261 ? -23.465 -0.956 16.176 1.00 83.12 261 GLU A CA 1
ATOM 2054 C C . GLU A 1 261 ? -23.015 -2.207 15.409 1.00 83.12 261 GLU A C 1
ATOM 2056 O O . GLU A 1 261 ? -22.878 -3.276 16.000 1.00 83.12 261 GLU A O 1
ATOM 2061 N N . LYS A 1 262 ? -22.716 -2.086 14.108 1.00 79.94 262 LYS A N 1
ATOM 2062 C CA . LYS A 1 262 ? -22.150 -3.193 13.324 1.00 79.94 262 LYS A CA 1
ATOM 2063 C C . LYS A 1 262 ? -20.769 -3.603 13.833 1.00 79.94 262 LYS A C 1
ATOM 2065 O O . LYS A 1 262 ? -20.554 -4.791 14.044 1.00 79.94 262 LYS A O 1
ATOM 2070 N N . ILE A 1 263 ? -19.868 -2.645 14.072 1.00 82.50 263 ILE A N 1
ATOM 2071 C CA . ILE A 1 263 ? -18.522 -2.905 14.622 1.00 82.50 263 ILE A CA 1
ATOM 2072 C C . ILE A 1 263 ? -18.633 -3.705 15.928 1.00 82.50 263 ILE A C 1
ATOM 2074 O O . ILE A 1 263 ? -17.971 -4.729 16.095 1.00 82.50 263 ILE A O 1
ATOM 2078 N N . ARG A 1 264 ? -19.532 -3.283 16.823 1.00 87.12 264 ARG A N 1
ATOM 2079 C CA . ARG A 1 264 ? -19.819 -3.972 18.084 1.00 87.12 264 ARG A CA 1
ATOM 2080 C C . ARG A 1 264 ? -20.356 -5.387 17.877 1.00 87.12 264 ARG A C 1
ATOM 2082 O O . ARG A 1 264 ? -19.855 -6.320 18.496 1.00 87.12 264 ARG A O 1
ATOM 2089 N N . LEU A 1 265 ? -21.378 -5.556 17.035 1.00 86.06 265 LEU A N 1
ATOM 2090 C CA . LEU A 1 265 ? -22.014 -6.857 16.785 1.00 86.06 265 LEU A CA 1
ATOM 2091 C C . LEU A 1 265 ? -21.062 -7.862 16.132 1.00 86.06 265 LEU A C 1
ATOM 2093 O O . LEU A 1 265 ? -21.159 -9.056 16.402 1.00 86.06 265 LEU A O 1
ATOM 2097 N N . LEU A 1 266 ? -20.139 -7.380 15.302 1.00 82.56 266 LEU A N 1
ATOM 2098 C CA . LEU A 1 266 ? -19.094 -8.197 14.694 1.00 82.56 266 LEU A CA 1
ATOM 2099 C C . LEU A 1 266 ? -17.917 -8.468 15.649 1.00 82.56 266 LEU A C 1
ATOM 2101 O O . LEU A 1 266 ? -17.007 -9.211 15.291 1.00 82.56 266 LEU A O 1
ATOM 2105 N N . GLY A 1 267 ? -17.926 -7.892 16.857 1.00 85.56 267 GLY A N 1
ATOM 2106 C CA . GLY A 1 267 ? -16.895 -8.106 17.873 1.00 85.56 267 GLY A CA 1
ATOM 2107 C C . GLY A 1 267 ? -15.555 -7.451 17.541 1.00 85.56 267 GLY A C 1
ATOM 2108 O O . GLY A 1 267 ? -14.516 -7.894 18.032 1.00 85.56 267 GLY A O 1
ATOM 2109 N N . TRP A 1 268 ? -15.551 -6.426 16.689 1.00 85.06 268 TRP A N 1
ATOM 2110 C CA . TRP A 1 268 ? -14.312 -5.775 16.288 1.00 85.06 268 TRP A CA 1
ATOM 2111 C C . TRP A 1 268 ? -13.729 -4.944 17.414 1.00 85.06 268 TRP A C 1
ATOM 2113 O O . TRP A 1 268 ? -14.434 -4.349 18.234 1.00 85.06 268 TRP A O 1
ATOM 2123 N N . ARG A 1 269 ? -12.404 -4.868 17.389 1.00 88.44 269 ARG A N 1
ATOM 2124 C CA . ARG A 1 269 ? -11.616 -4.031 18.280 1.00 88.44 269 ARG A CA 1
ATOM 2125 C C . ARG A 1 269 ? -11.053 -2.872 17.481 1.00 88.44 269 ARG A C 1
ATOM 2127 O O . ARG A 1 269 ? -10.735 -3.046 16.311 1.00 88.44 269 ARG A O 1
ATOM 2134 N N . VAL A 1 270 ? -10.896 -1.724 18.124 1.00 87.56 270 VAL A N 1
ATOM 2135 C CA . VAL A 1 270 ? -10.332 -0.520 17.510 1.00 87.56 270 VAL A CA 1
ATOM 2136 C C . VAL A 1 270 ? -9.115 -0.082 18.308 1.00 87.56 270 VAL A C 1
ATOM 2138 O O . VAL A 1 270 ? -9.213 0.110 19.515 1.00 87.56 270 VAL A O 1
ATOM 2141 N N . LEU A 1 271 ? -7.970 0.072 17.645 1.00 89.06 271 LEU A N 1
ATOM 2142 C CA . LEU A 1 271 ? -6.759 0.641 18.237 1.00 89.06 271 LEU A CA 1
ATOM 2143 C C . LEU A 1 271 ? -6.577 2.077 17.753 1.00 89.06 271 LEU A C 1
ATOM 2145 O O . LEU A 1 271 ? -6.397 2.251 16.554 1.00 89.06 271 LEU A O 1
ATOM 2149 N N . VAL A 1 272 ? -6.553 3.048 18.671 1.00 87.44 272 VAL A N 1
ATOM 2150 C CA . VAL A 1 272 ? -6.253 4.464 18.393 1.00 87.44 272 VAL A CA 1
ATOM 2151 C C . VAL A 1 272 ? -4.932 4.848 19.057 1.00 87.44 272 VAL A C 1
ATOM 2153 O O . VAL A 1 272 ? -4.786 4.725 20.271 1.00 87.44 272 VAL A O 1
ATOM 2156 N N . ILE A 1 273 ? -3.964 5.316 18.272 1.00 87.19 273 ILE A N 1
ATOM 2157 C CA . ILE A 1 273 ? -2.674 5.814 18.768 1.00 87.19 273 ILE A CA 1
ATOM 2158 C C . ILE A 1 273 ? -2.505 7.246 18.278 1.00 87.19 273 ILE A C 1
ATOM 2160 O O . ILE A 1 273 ? -2.615 7.474 17.075 1.00 87.19 273 ILE A O 1
ATOM 2164 N N . ASP A 1 274 ? -2.259 8.174 19.203 1.00 87.06 274 ASP A N 1
ATOM 2165 C CA . ASP A 1 274 ? -1.937 9.570 18.891 1.00 87.06 274 ASP A CA 1
ATOM 2166 C C . ASP A 1 274 ? -1.236 10.270 20.077 1.00 87.06 274 ASP A C 1
ATOM 2168 O O . ASP A 1 274 ? -0.809 9.633 21.045 1.00 87.06 274 ASP A O 1
ATOM 2172 N N . CYS A 1 275 ? -1.096 11.591 20.016 1.00 88.06 275 CYS A N 1
ATOM 2173 C CA . CYS A 1 275 ? -0.430 12.433 20.989 1.00 88.06 275 CYS A CA 1
ATOM 2174 C C . CYS A 1 275 ? -1.187 13.754 21.209 1.00 88.06 275 CYS A C 1
ATOM 2176 O O . CYS A 1 275 ? -1.858 14.283 20.324 1.00 88.06 275 CYS A O 1
ATOM 2178 N N . LYS A 1 276 ? -1.061 14.337 22.404 1.00 89.06 276 LYS A N 1
ATOM 2179 C CA . LYS A 1 276 ? -1.776 15.579 22.760 1.00 89.06 276 LYS A CA 1
ATOM 2180 C C . LYS A 1 276 ? -1.339 16.820 21.981 1.00 89.06 276 LYS A C 1
ATOM 2182 O O . LYS A 1 276 ? -2.040 17.827 22.011 1.00 89.06 276 LYS A O 1
ATOM 2187 N N . GLY A 1 277 ? -0.181 16.776 21.327 1.00 89.00 277 GLY A N 1
ATOM 2188 C CA . GLY A 1 277 ? 0.286 17.839 20.441 1.00 89.00 277 GLY A CA 1
ATOM 2189 C C . GLY A 1 277 ? -0.390 17.852 19.067 1.00 89.00 277 GLY A C 1
ATOM 2190 O O . GLY A 1 277 ? -0.134 18.768 18.285 1.00 89.00 277 GLY A O 1
ATOM 2191 N N . ASP A 1 278 ? -1.227 16.861 18.745 1.00 88.12 278 ASP A N 1
ATOM 2192 C CA . ASP A 1 278 ? -2.017 16.845 17.517 1.00 88.12 278 ASP A CA 1
ATOM 2193 C C . ASP A 1 278 ? -3.250 17.767 17.635 1.00 88.12 278 ASP A C 1
ATOM 2195 O O . ASP A 1 278 ? -4.083 17.569 18.522 1.00 88.12 278 ASP A O 1
ATOM 2199 N N . PRO A 1 279 ? -3.441 18.748 16.731 1.00 86.31 279 PRO A N 1
ATOM 2200 C CA . PRO A 1 279 ? -4.644 19.584 16.710 1.00 86.31 279 PRO A CA 1
ATOM 2201 C C . PRO A 1 279 ? -5.975 18.822 16.566 1.00 86.31 279 PRO A C 1
ATOM 2203 O O . PRO A 1 279 ? -7.034 19.394 16.825 1.00 86.31 279 PRO A O 1
ATOM 2206 N N . LEU A 1 280 ? -5.954 17.565 16.114 1.00 83.94 280 LEU A N 1
ATOM 2207 C CA . LEU A 1 280 ? -7.130 16.711 15.939 1.00 83.94 280 LEU A CA 1
ATOM 2208 C C . LEU A 1 280 ? -7.449 15.844 17.167 1.00 83.94 280 LEU A C 1
ATOM 2210 O O . LEU A 1 280 ? -8.484 15.171 17.159 1.00 83.94 280 LEU A O 1
ATOM 2214 N N . ILE A 1 281 ? -6.621 15.877 18.219 1.00 87.94 281 ILE A N 1
ATOM 2215 C CA . ILE A 1 281 ? -6.726 14.976 19.377 1.00 87.94 281 ILE A CA 1
ATOM 2216 C C . ILE A 1 281 ? -8.101 15.018 20.055 1.00 87.94 281 ILE A C 1
ATOM 2218 O O . ILE A 1 281 ? -8.650 13.977 20.411 1.00 87.94 281 ILE A O 1
ATOM 2222 N N . ASP A 1 282 ? -8.718 16.197 20.169 1.00 88.88 282 ASP A N 1
ATOM 2223 C CA . ASP A 1 282 ? -10.029 16.343 20.812 1.00 88.88 282 ASP A CA 1
ATOM 2224 C C . ASP A 1 282 ? -11.116 15.555 20.067 1.00 88.88 282 ASP A C 1
ATOM 2226 O O . ASP A 1 282 ? -11.939 14.883 20.691 1.00 88.88 282 ASP A O 1
ATOM 2230 N N . ARG A 1 283 ? -11.075 15.562 18.725 1.00 84.88 283 ARG A N 1
ATOM 2231 C CA . ARG A 1 283 ? -12.013 14.795 17.888 1.00 84.88 283 ARG A CA 1
ATOM 2232 C C . ARG A 1 283 ? -11.775 13.294 17.996 1.00 84.88 283 ARG A C 1
ATOM 2234 O O . ARG A 1 283 ? -12.719 12.513 17.925 1.00 84.88 283 ARG A O 1
ATOM 2241 N N . GLN A 1 284 ? -10.524 12.880 18.159 1.00 84.19 284 GLN A N 1
ATOM 2242 C CA . GLN A 1 284 ? -10.186 11.471 18.340 1.00 84.19 284 GLN A CA 1
ATOM 2243 C C . GLN A 1 284 ? -10.652 10.963 19.703 1.00 84.19 284 GLN A C 1
ATOM 2245 O O . GLN A 1 284 ? -11.234 9.886 19.782 1.00 84.19 284 GLN A O 1
ATOM 2250 N N . ILE A 1 285 ? -10.473 11.758 20.762 1.00 90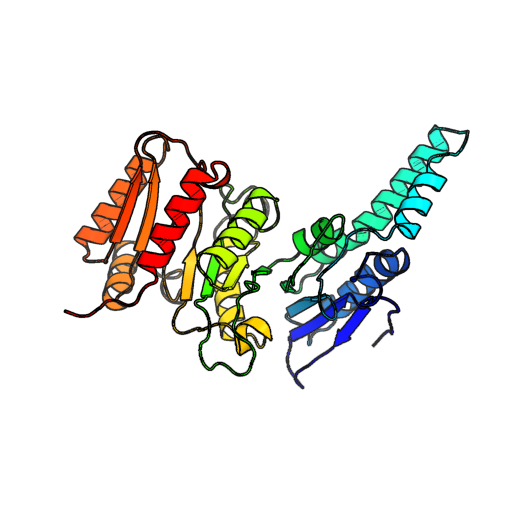.38 285 ILE A N 1
ATOM 2251 C CA . ILE A 1 285 ? -10.992 11.457 22.101 1.00 90.38 285 ILE A CA 1
ATOM 2252 C C . ILE A 1 285 ? -12.522 11.381 22.083 1.00 90.38 285 ILE A C 1
ATOM 2254 O O . ILE A 1 285 ? -13.097 10.489 22.705 1.00 90.38 285 ILE A O 1
ATOM 2258 N N . GLU A 1 286 ? -13.194 12.294 21.378 1.00 88.94 286 GLU A N 1
ATOM 2259 C CA . GLU A 1 286 ? -14.650 12.250 21.204 1.00 88.94 286 GLU A CA 1
ATOM 2260 C C . GLU A 1 286 ? -15.097 10.963 20.496 1.00 88.94 286 GLU A C 1
ATOM 2262 O O . GLU A 1 286 ? -16.018 10.293 20.966 1.00 88.94 286 GLU A O 1
ATOM 2267 N N . LEU A 1 287 ? -14.402 10.561 19.427 1.00 84.81 287 LEU A N 1
ATOM 2268 C CA . LEU A 1 287 ? -14.687 9.314 18.720 1.00 84.81 287 LEU A CA 1
ATOM 2269 C C . LEU A 1 287 ? -14.454 8.079 19.604 1.00 84.81 287 LEU A C 1
ATOM 2271 O O . LEU A 1 287 ? -15.284 7.173 19.599 1.00 84.81 287 LEU A O 1
ATOM 2275 N N . ILE A 1 288 ? -13.364 8.046 20.383 1.00 90.12 288 ILE A N 1
ATOM 2276 C CA . ILE A 1 288 ? -13.087 6.975 21.355 1.00 90.12 288 ILE A CA 1
ATOM 2277 C C . ILE A 1 288 ? -14.257 6.841 22.331 1.00 90.12 288 ILE A C 1
ATOM 2279 O O . ILE A 1 288 ? -14.828 5.759 22.443 1.00 90.12 288 ILE A O 1
ATOM 2283 N N . LYS A 1 289 ? -14.676 7.946 22.961 1.00 92.62 289 LYS A N 1
ATOM 2284 C CA . LYS A 1 289 ? -15.804 7.949 23.904 1.00 92.62 289 LYS A CA 1
ATOM 2285 C C . LYS A 1 289 ? -17.089 7.457 23.248 1.00 92.62 289 LYS A C 1
ATOM 2287 O O . LYS A 1 289 ? -17.785 6.629 23.821 1.00 92.62 289 LYS A O 1
ATOM 2292 N N . MET A 1 290 ? -17.381 7.911 22.029 1.00 88.44 290 MET A N 1
ATOM 2293 C CA . MET A 1 290 ? -18.564 7.473 21.288 1.00 88.44 290 MET A CA 1
ATOM 2294 C C . MET A 1 290 ? -18.544 5.961 21.013 1.00 88.44 290 MET A C 1
ATOM 2296 O O . MET A 1 290 ? -19.570 5.292 21.143 1.00 88.44 290 MET A O 1
ATOM 2300 N N . MET A 1 291 ? -17.387 5.405 20.644 1.00 89.00 291 MET A N 1
ATOM 2301 C CA . MET A 1 291 ? -17.212 3.965 20.431 1.00 89.00 291 MET A CA 1
ATOM 2302 C C . MET A 1 291 ? -17.394 3.175 21.736 1.00 89.00 291 MET A C 1
ATOM 2304 O O . MET A 1 291 ? -18.136 2.190 21.755 1.00 89.00 291 MET A O 1
ATOM 2308 N N . GLU A 1 292 ? -16.783 3.632 22.829 1.00 93.00 292 GLU A N 1
ATOM 2309 C CA . GLU A 1 292 ? -16.888 3.012 24.157 1.00 93.00 292 GLU A CA 1
ATOM 2310 C C . GLU A 1 292 ? -18.321 3.053 24.706 1.00 93.00 292 GLU A C 1
ATOM 2312 O O . GLU A 1 292 ? -18.825 2.040 25.188 1.00 93.00 292 GLU A O 1
ATOM 2317 N N . GLU A 1 293 ? -19.026 4.181 24.570 1.00 93.56 293 GLU A N 1
ATOM 2318 C CA . GLU A 1 293 ? -20.440 4.325 24.951 1.00 93.56 293 GLU A CA 1
ATOM 2319 C C . GLU A 1 293 ? -21.350 3.376 24.167 1.00 93.56 293 GLU A C 1
ATOM 2321 O O . GLU A 1 293 ? -22.373 2.909 24.676 1.00 93.56 293 GLU A O 1
ATOM 2326 N N . LYS A 1 294 ? -20.979 3.069 22.920 1.00 89.88 294 LYS A N 1
ATOM 2327 C CA . LYS A 1 294 ? -21.656 2.060 22.106 1.00 89.88 294 LYS A CA 1
ATOM 2328 C C . LYS A 1 294 ? -21.211 0.640 22.430 1.00 89.88 294 LYS A C 1
ATOM 2330 O O . LYS A 1 294 ? -21.820 -0.276 21.905 1.00 89.88 294 LYS A O 1
ATOM 2335 N N . GLY A 1 295 ? -20.234 0.421 23.305 1.00 91.44 295 GLY A N 1
ATOM 2336 C CA . GLY A 1 295 ? -19.759 -0.909 23.691 1.00 91.44 295 GLY A CA 1
ATOM 2337 C C . GLY A 1 295 ? -18.799 -1.549 22.685 1.00 91.44 295 GLY A C 1
ATOM 2338 O O . GLY A 1 295 ? -18.621 -2.766 22.710 1.00 91.44 295 GLY A O 1
ATOM 2339 N N . VAL A 1 296 ? -18.198 -0.759 21.791 1.00 90.00 296 VAL A N 1
ATOM 2340 C CA . VAL A 1 296 ? -17.064 -1.200 20.966 1.00 90.00 296 VAL A CA 1
ATOM 2341 C C . VAL A 1 296 ? -15.832 -1.326 21.863 1.00 90.00 296 VAL A C 1
ATOM 2343 O O . VAL A 1 296 ? -15.589 -0.480 22.722 1.00 90.00 296 VAL A O 1
ATOM 2346 N N . VAL A 1 297 ? -15.033 -2.375 21.661 1.00 90.69 297 VAL A N 1
ATOM 2347 C CA . VAL A 1 297 ? -13.787 -2.564 22.412 1.00 90.69 297 VAL A CA 1
ATOM 2348 C C . VAL A 1 297 ? -12.705 -1.671 21.812 1.00 90.69 297 VAL A C 1
ATOM 2350 O O . VAL A 1 297 ? -12.165 -1.967 20.744 1.00 90.69 297 VAL A O 1
ATOM 2353 N N . VAL A 1 298 ? -12.373 -0.588 22.507 1.00 90.69 298 VAL A N 1
ATOM 2354 C CA . VAL A 1 298 ? -11.344 0.365 22.081 1.00 90.69 298 VAL A CA 1
ATOM 2355 C C . VAL A 1 298 ? -10.086 0.187 22.929 1.00 90.69 298 VAL A C 1
ATOM 2357 O O . VAL A 1 298 ? -10.148 0.051 24.147 1.00 90.69 298 VAL A O 1
ATOM 2360 N N . VAL A 1 299 ? -8.928 0.173 22.277 1.00 90.19 299 VAL A N 1
ATOM 2361 C CA . VAL A 1 299 ? -7.609 0.280 22.900 1.00 90.19 299 VAL A CA 1
ATOM 2362 C C . VAL A 1 299 ? -7.028 1.612 22.455 1.00 90.19 299 VAL A C 1
ATOM 2364 O O . VAL A 1 299 ? -6.873 1.841 21.260 1.00 90.19 299 VAL A O 1
ATOM 2367 N N . SER A 1 300 ? -6.714 2.505 23.388 1.00 89.88 300 SER A N 1
ATOM 2368 C CA . SER A 1 300 ? -6.153 3.816 23.057 1.00 89.88 300 SER A CA 1
ATOM 2369 C C . SER A 1 300 ? -4.803 4.040 23.730 1.00 89.88 300 SER A C 1
ATOM 2371 O O . SER A 1 300 ? -4.681 3.810 24.933 1.00 89.88 300 SER A O 1
ATOM 2373 N N . GLN A 1 301 ? -3.826 4.562 22.989 1.00 89.75 301 GLN A N 1
ATOM 2374 C CA . GLN A 1 301 ? -2.599 5.130 23.544 1.00 89.75 301 GLN A CA 1
ATOM 2375 C C . GLN A 1 301 ? -2.467 6.584 23.095 1.00 89.75 301 GLN A C 1
ATOM 2377 O O . GLN A 1 301 ? -2.221 6.854 21.923 1.00 89.75 301 GLN A O 1
ATOM 2382 N N . LEU A 1 302 ? -2.640 7.509 24.040 1.00 90.31 302 LEU A N 1
ATOM 2383 C CA . LEU A 1 302 ? -2.579 8.949 23.798 1.00 90.31 302 LEU A CA 1
ATOM 2384 C C . LEU A 1 302 ? -1.398 9.529 24.577 1.00 90.31 302 LEU A C 1
ATOM 2386 O O . LEU A 1 302 ? -1.496 9.757 25.784 1.00 90.31 302 LEU A O 1
ATOM 2390 N N . ASP A 1 303 ? -0.270 9.721 23.901 1.00 87.94 303 ASP A N 1
ATOM 2391 C CA . ASP A 1 303 ? 0.959 10.170 24.551 1.00 87.94 303 ASP A CA 1
ATOM 2392 C C . ASP A 1 303 ? 0.926 11.676 24.877 1.00 87.94 303 ASP A C 1
ATOM 2394 O O . ASP A 1 303 ? 0.318 12.487 24.173 1.00 87.94 303 ASP A O 1
ATOM 2398 N N . GLU A 1 304 ? 1.630 12.081 25.936 1.00 88.81 304 GLU A N 1
ATOM 2399 C CA . GLU A 1 304 ? 1.876 13.500 26.225 1.00 88.81 304 GLU A CA 1
ATOM 2400 C C . GLU A 1 304 ? 2.859 14.109 25.205 1.00 88.81 304 GLU A C 1
ATOM 2402 O O . GLU A 1 304 ? 3.819 13.463 24.781 1.00 88.81 304 GLU A O 1
ATOM 2407 N N . GLY A 1 305 ? 2.665 15.383 24.850 1.00 86.62 305 GLY A N 1
ATOM 2408 C CA . GLY A 1 305 ? 3.520 16.084 23.881 1.00 86.62 305 GLY A CA 1
ATOM 2409 C C . GLY A 1 305 ? 3.309 15.620 22.433 1.00 86.62 305 GLY A C 1
ATOM 2410 O O . GLY A 1 305 ? 2.191 15.291 22.050 1.00 86.62 305 GLY A O 1
ATOM 2411 N N . GLY A 1 306 ? 4.376 15.632 21.623 1.00 87.75 306 GLY A N 1
ATOM 2412 C CA . GLY A 1 306 ? 4.342 15.227 20.210 1.00 87.75 306 GLY A CA 1
ATOM 2413 C C . GLY A 1 306 ? 3.761 16.278 19.254 1.00 87.75 306 GLY A C 1
ATOM 2414 O O . GLY A 1 306 ? 3.649 17.454 19.597 1.00 87.75 306 GLY A O 1
ATOM 2415 N N . HIS A 1 307 ? 3.445 15.848 18.033 1.00 87.06 307 HIS A N 1
ATOM 2416 C CA . HIS A 1 307 ? 2.704 16.605 17.021 1.00 87.06 307 HIS A CA 1
ATOM 2417 C C . HIS A 1 307 ? 2.088 15.643 15.994 1.00 87.06 307 HIS A C 1
ATOM 2419 O O . HIS A 1 307 ? 2.491 14.484 15.903 1.00 87.06 307 HIS A O 1
ATOM 2425 N N . HIS A 1 308 ? 1.175 16.140 15.156 1.00 83.75 308 HIS A N 1
ATOM 2426 C CA . HIS A 1 308 ? 0.571 15.348 14.080 1.00 83.75 308 HIS A CA 1
ATOM 2427 C C . HIS A 1 308 ? 1.634 14.649 13.213 1.00 83.75 308 HIS A C 1
ATOM 2429 O O . HIS A 1 308 ? 2.588 15.288 12.748 1.00 83.75 308 HIS A O 1
ATOM 2435 N N . GLY A 1 309 ? 1.477 13.340 12.999 1.00 77.81 309 GLY A N 1
ATOM 2436 C CA . GLY A 1 309 ? 2.374 12.526 12.172 1.00 77.81 309 GLY A CA 1
ATOM 2437 C C . GLY A 1 309 ? 3.775 12.289 12.754 1.00 77.81 309 GLY A C 1
ATOM 2438 O O . GLY A 1 309 ? 4.654 11.831 12.023 1.00 77.81 309 GLY A O 1
ATOM 2439 N N . VAL A 1 310 ? 4.011 12.582 14.038 1.00 84.50 310 VAL A N 1
ATOM 2440 C CA . VAL A 1 310 ? 5.317 12.378 14.698 1.00 84.50 310 VAL A CA 1
ATOM 2441 C C . VAL A 1 310 ? 5.806 10.924 14.607 1.00 84.50 310 VAL A C 1
ATOM 2443 O O . VAL A 1 310 ? 7.006 10.682 14.463 1.00 84.50 310 VAL A O 1
ATOM 2446 N N . ASP A 1 311 ? 4.886 9.956 14.577 1.00 81.81 311 ASP A N 1
ATOM 2447 C CA . ASP A 1 311 ? 5.189 8.521 14.481 1.00 81.81 311 ASP A CA 1
ATOM 2448 C C . ASP A 1 311 ? 5.703 8.099 13.096 1.00 81.81 311 ASP A C 1
ATOM 2450 O O . ASP A 1 311 ? 6.113 6.963 12.905 1.00 81.81 311 ASP A O 1
ATOM 2454 N N . LEU A 1 312 ? 5.727 9.000 12.113 1.00 77.94 312 LEU A N 1
ATOM 2455 C CA . LEU A 1 312 ? 6.414 8.768 10.842 1.00 77.94 312 LEU A CA 1
ATOM 2456 C C . LEU A 1 312 ? 7.907 9.135 10.887 1.00 77.94 312 LEU A C 1
ATOM 2458 O O . LEU A 1 312 ? 8.654 8.783 9.977 1.00 77.94 312 LEU A O 1
ATOM 2462 N N . GLN A 1 313 ? 8.336 9.891 11.901 1.00 77.50 313 GLN A N 1
ATOM 2463 C CA . GLN A 1 313 ? 9.662 10.515 11.950 1.00 77.50 313 GLN A CA 1
ATOM 2464 C C . GLN A 1 313 ? 10.476 10.055 13.163 1.00 77.50 313 GLN A C 1
ATOM 2466 O O . GLN A 1 313 ? 11.682 9.828 13.054 1.00 77.50 313 GLN A O 1
ATOM 2471 N N . ASP A 1 314 ? 9.832 9.903 14.320 1.00 84.19 314 ASP A N 1
ATOM 2472 C CA . ASP A 1 314 ? 10.495 9.523 15.563 1.00 84.19 314 ASP A CA 1
ATOM 2473 C C . ASP A 1 314 ? 10.571 7.997 15.717 1.00 84.19 314 ASP A C 1
ATOM 2475 O O . ASP A 1 314 ? 9.613 7.325 16.105 1.00 84.19 314 ASP A O 1
ATOM 2479 N N . LEU A 1 315 ? 11.763 7.444 15.477 1.00 82.00 315 LEU A N 1
ATOM 2480 C CA . LEU A 1 315 ? 12.036 6.009 15.592 1.00 82.00 315 LEU A CA 1
ATOM 2481 C C . LEU A 1 315 ? 11.754 5.426 16.986 1.00 82.00 315 LEU A C 1
ATOM 2483 O O . LEU A 1 315 ? 11.500 4.226 17.102 1.00 82.00 315 LEU A O 1
ATOM 2487 N N . SER A 1 316 ? 11.849 6.224 18.053 1.00 85.12 316 SER A N 1
ATOM 2488 C CA . SER A 1 316 ? 11.567 5.747 19.410 1.00 85.12 316 SER A CA 1
ATOM 2489 C C . SER A 1 316 ? 10.068 5.531 19.614 1.00 85.12 316 SER A C 1
ATOM 2491 O O . SER A 1 316 ? 9.665 4.489 20.140 1.00 85.12 316 SER A O 1
ATOM 2493 N N . ARG A 1 317 ? 9.247 6.451 19.096 1.00 84.38 317 ARG A N 1
ATOM 2494 C CA . ARG A 1 317 ? 7.786 6.347 19.112 1.00 84.38 317 ARG A CA 1
ATOM 2495 C C . ARG A 1 317 ? 7.286 5.242 18.193 1.00 84.38 317 ARG A C 1
ATOM 2497 O O . ARG A 1 317 ? 6.477 4.432 18.630 1.00 84.38 317 ARG A O 1
ATOM 2504 N N . VAL A 1 318 ? 7.862 5.111 16.995 1.00 84.06 318 VAL A N 1
ATOM 2505 C CA . VAL A 1 318 ? 7.602 3.986 16.074 1.00 84.06 318 VAL A CA 1
ATOM 2506 C C . VAL A 1 318 ? 7.783 2.641 16.781 1.00 84.06 318 VAL A C 1
ATOM 2508 O O . VAL A 1 318 ? 6.906 1.781 16.740 1.00 84.06 318 VAL A O 1
ATOM 2511 N N . LYS A 1 319 ? 8.901 2.458 17.493 1.00 86.88 319 LYS A N 1
ATOM 2512 C CA . LYS A 1 319 ? 9.167 1.214 18.231 1.00 86.88 319 LYS A CA 1
ATOM 2513 C C . LYS A 1 319 ? 8.149 0.964 19.340 1.00 86.88 319 LYS A C 1
ATOM 2515 O O . LYS A 1 319 ? 7.730 -0.178 19.516 1.00 86.88 319 LYS A O 1
ATOM 2520 N N . ALA A 1 320 ? 7.753 2.001 20.078 1.00 87.56 320 ALA A N 1
ATOM 2521 C CA . ALA A 1 320 ? 6.711 1.883 21.095 1.00 87.56 320 ALA A CA 1
ATOM 2522 C C . ALA A 1 320 ? 5.364 1.495 20.462 1.00 87.56 320 ALA A C 1
ATOM 2524 O O . ALA A 1 320 ? 4.739 0.528 20.893 1.00 87.56 320 ALA A O 1
ATOM 2525 N N . MET A 1 321 ? 4.980 2.163 19.373 1.00 89.06 321 MET A N 1
ATOM 2526 C CA . MET A 1 321 ? 3.783 1.868 18.587 1.00 89.06 321 MET A CA 1
ATOM 2527 C C . MET A 1 321 ? 3.769 0.412 18.092 1.00 89.06 321 MET A C 1
ATOM 2529 O O . MET A 1 321 ? 2.749 -0.262 18.206 1.00 89.06 321 MET A O 1
ATOM 2533 N N . HIS A 1 322 ? 4.899 -0.126 17.618 1.00 90.69 322 HIS A N 1
ATOM 2534 C CA . HIS A 1 322 ? 4.990 -1.531 17.196 1.00 90.69 322 HIS A CA 1
ATOM 2535 C C . HIS A 1 322 ? 4.713 -2.516 18.339 1.00 90.69 322 HIS A C 1
ATOM 2537 O O . HIS A 1 322 ? 4.109 -3.563 18.110 1.00 90.69 322 HIS A O 1
ATOM 2543 N N . VAL A 1 323 ? 5.132 -2.206 19.571 1.00 90.81 323 VAL A N 1
ATOM 2544 C CA . VAL A 1 323 ? 4.835 -3.041 20.749 1.00 90.81 323 VAL A CA 1
ATOM 2545 C C . VAL A 1 323 ? 3.336 -3.038 21.045 1.00 90.81 323 VAL A C 1
ATOM 2547 O O . VAL A 1 323 ? 2.756 -4.090 21.307 1.00 90.81 323 VAL A O 1
ATOM 2550 N N . VAL A 1 324 ? 2.698 -1.873 20.960 1.00 90.31 324 VAL A N 1
ATOM 2551 C CA . VAL A 1 324 ? 1.253 -1.723 21.181 1.00 90.31 324 VAL A CA 1
ATOM 2552 C C . VAL A 1 324 ? 0.470 -2.481 20.123 1.00 90.31 324 VAL A C 1
ATOM 2554 O O . VAL A 1 324 ? -0.430 -3.245 20.462 1.00 90.31 324 VAL A O 1
ATOM 2557 N N . LEU A 1 325 ? 0.854 -2.327 18.855 1.00 90.12 325 LEU A N 1
ATOM 2558 C CA . LEU A 1 325 ? 0.222 -3.010 17.733 1.00 90.12 325 LEU A CA 1
ATOM 2559 C C . LEU A 1 325 ? 0.345 -4.535 17.868 1.00 90.12 325 LEU A C 1
ATOM 2561 O O . LEU A 1 325 ? -0.657 -5.233 17.748 1.00 90.12 325 LEU A O 1
ATOM 2565 N N . LYS A 1 326 ? 1.524 -5.057 18.238 1.00 89.56 326 LYS A N 1
ATOM 2566 C CA . LYS A 1 326 ? 1.695 -6.488 18.555 1.00 89.56 326 LYS A CA 1
ATOM 2567 C C . LYS A 1 326 ? 0.740 -6.960 19.638 1.00 89.56 326 LYS A C 1
ATOM 2569 O O . LYS A 1 326 ? 0.068 -7.967 19.457 1.00 89.56 326 LYS A O 1
ATOM 2574 N N . ASN A 1 327 ? 0.685 -6.244 20.760 1.00 89.69 327 ASN A N 1
ATOM 2575 C CA . ASN A 1 327 ? -0.172 -6.616 21.884 1.00 89.69 327 ASN A CA 1
ATOM 2576 C C . ASN A 1 327 ? -1.654 -6.555 21.505 1.00 89.69 327 ASN A C 1
ATOM 2578 O O . ASN A 1 327 ? -2.437 -7.397 21.934 1.00 89.69 327 ASN A O 1
ATOM 2582 N N . PHE A 1 328 ? -2.038 -5.574 20.687 1.00 89.81 328 PHE A N 1
ATOM 2583 C CA . PHE A 1 328 ? -3.390 -5.459 20.166 1.00 89.81 328 PHE A CA 1
ATOM 2584 C C . PHE A 1 328 ? -3.766 -6.665 19.301 1.00 89.81 328 PHE A C 1
ATOM 2586 O O . PHE A 1 328 ? -4.866 -7.192 19.459 1.00 89.81 328 PHE A O 1
ATOM 2593 N N . MET A 1 329 ? -2.846 -7.130 18.456 1.00 87.50 329 MET A N 1
ATOM 2594 C CA . MET A 1 329 ? -3.059 -8.258 17.548 1.00 87.50 329 MET A CA 1
ATOM 2595 C C . MET A 1 329 ? -3.021 -9.634 18.229 1.00 87.50 329 MET A C 1
ATOM 2597 O O . MET A 1 329 ? -3.393 -10.631 17.621 1.00 87.50 329 MET A O 1
ATOM 2601 N N . LEU A 1 330 ? -2.600 -9.730 19.495 1.00 84.19 330 LEU A N 1
ATOM 2602 C CA . LEU A 1 330 ? -2.671 -11.003 20.211 1.00 84.19 330 LEU A CA 1
ATOM 2603 C C . LEU A 1 330 ? -4.138 -11.438 20.420 1.00 84.19 330 LEU A C 1
ATOM 2605 O O . LEU A 1 330 ? -4.996 -10.593 20.713 1.00 84.19 330 LEU A O 1
ATOM 2609 N N . PRO A 1 331 ? -4.437 -12.751 20.330 1.00 69.94 331 PRO A N 1
ATOM 2610 C CA . PRO A 1 331 ? -5.766 -13.271 20.625 1.00 69.94 331 PRO A CA 1
ATOM 2611 C C . PRO A 1 331 ? -6.164 -12.948 22.067 1.00 69.94 331 PRO A C 1
ATOM 2613 O O . PRO A 1 331 ? -5.343 -13.042 22.983 1.00 69.94 331 PRO A O 1
ATOM 2616 N N . PHE A 1 332 ? -7.437 -12.621 22.293 1.00 60.03 332 PHE A N 1
ATOM 2617 C CA . PHE A 1 332 ? -7.966 -12.516 23.651 1.00 60.03 332 PHE A CA 1
ATOM 2618 C C . PHE A 1 332 ? -7.854 -13.889 24.331 1.00 60.03 332 PHE A C 1
ATOM 2620 O O . PHE A 1 332 ? -8.421 -14.871 23.851 1.00 60.03 332 PHE A O 1
ATOM 2627 N N . LEU A 1 333 ? -7.167 -13.963 25.474 1.00 44.44 333 LEU A N 1
ATOM 2628 C CA . LEU A 1 333 ? -7.475 -15.010 26.441 1.00 44.44 333 LEU A CA 1
ATOM 2629 C C . LEU A 1 333 ? -8.869 -14.675 26.968 1.00 44.44 333 LEU A C 1
ATOM 2631 O O . LEU A 1 333 ? -9.037 -13.710 27.709 1.00 44.44 333 LEU A O 1
ATOM 2635 N N . VAL A 1 334 ? -9.875 -15.422 26.518 1.00 34.62 334 VAL A N 1
ATOM 2636 C CA . VAL A 1 334 ? -11.190 -15.405 27.158 1.00 34.62 334 VAL A CA 1
ATOM 2637 C C . VAL A 1 334 ? -10.968 -15.965 28.563 1.00 34.62 334 VAL A C 1
ATOM 2639 O O . VAL A 1 334 ? -10.745 -17.167 28.711 1.00 34.62 334 VAL A O 1
ATOM 2642 N N . VAL A 1 335 ? -10.911 -15.082 29.561 1.00 31.53 335 VAL A N 1
ATOM 2643 C CA . VAL A 1 335 ? -10.967 -15.456 30.982 1.00 31.53 335 VAL A CA 1
ATOM 2644 C C . VAL A 1 335 ? -12.422 -15.542 31.398 1.00 31.53 335 VAL A C 1
ATOM 2646 O O . VAL A 1 335 ? -13.170 -14.593 31.064 1.00 31.53 335 VAL A O 1
#

Sequence (335 aa):
MEKFKTLEILQKTPNSRVFHLYLNRPSHRNALSCNFFSEFPKALASLDQNPNVNVVVLSGVRNHFCDGIDLGTLGSISKNSDSDDRKCGGEKLQRHIKYLQGAVIAIELCRKSVIASIQRACIGSGIDIFTACDIRIFLPKQAPDNTSPSKLPLIVYFHGGGFILYSASPTVFHDFCANIAIDVNAIIVSVDYRLALEHRLPAAYDDAVETLHLIKTNQDEWLTKYADFSDTYYGTNTAPTIFWWDPEDLIRTKTEVGVLEKIRLLGWRVLVIDCKGDPLIDRQIELIKMMEEKGVVVVSQLDEGGHHGVDLQDLSRVKAMHVVLKNFMLPFLVV

Radius of gyration: 21.86 Å; Cα contacts (8 Å, |Δi|>4): 576; chains: 1; bounding box: 57×50×58 Å

Organism: Quercus lobata (NCBI:txid97700)